Protein AF-A0A8T0IBQ0-F1 (afdb_monomer)

InterPro domains:
  IPR013083 Zinc finger, RING/FYVE/PHD-type [G3DSA:3.30.40.10] (4-89)
  IPR017907 Zinc finger, RING-type, conserved site [PS00518] (14-23)
  IPR027370 Zinc finger, RING-type, eukaryotic [PF13445] (8-28)

Mean predicted aligned error: 19.58 Å

Sequence (246 aa):
MKPPHLAPIILTPCGHTFCAKCIAVHTAVQRKKARLVGGPISAPPCPQCKATIMAQCVNITLQNIITERLAIEENMRRAEIESIYPKTPVRGQLLYEELVTSRKADFARTARDKFGVHVNTSPGPLCCHSLQDALLETRHRQDRLEMDLSSAEEKLNLLDSREKELKQILQKASLEHRMVQSELEDTKSKKGMLHQAHADTLKKSQLIEASMVAMTFEKECERSRSLGPTTKEIEDICSAHFWSHA

Organism: Ceratodon purpureus (NCBI:txid3225)

Solvent-accessible surface area (backbone atoms only — not comparable to full-atom values): 14100 Å² total; per-residue (Å²): 135,92,80,85,93,46,58,35,28,28,31,33,86,79,67,51,69,41,40,43,59,60,51,51,54,51,46,52,52,46,53,53,52,31,62,74,70,72,50,78,89,67,67,46,53,37,94,84,84,54,50,59,42,77,49,76,45,72,33,61,70,61,42,50,53,53,52,53,50,52,52,52,54,50,51,51,52,50,51,51,52,44,67,76,50,59,88,54,68,60,62,62,51,50,52,48,51,51,51,53,51,50,51,51,50,50,50,55,48,51,48,46,70,74,61,52,82,66,92,82,72,81,87,69,84,72,63,63,62,64,58,50,53,51,50,52,52,52,47,56,51,47,54,51,51,52,52,52,48,54,54,50,51,54,52,48,54,53,50,53,53,50,51,52,52,51,50,52,52,51,53,51,54,53,50,52,50,53,52,54,52,53,52,50,54,52,50,51,53,52,50,52,54,49,54,50,53,50,53,55,49,53,53,52,51,52,53,51,50,53,49,52,53,50,53,54,51,51,52,52,54,52,53,58,61,74,69,50,88,57,91,71,58,64,65,55,60,65,62,62,69,76,69,78,84,122

Radius of gyration: 45.16 Å; Cα contacts (8 Å, |Δi|>4): 86; chains: 1; bounding box: 102×35×130 Å

Secondary structure (DSSP, 8-state):
----S--EEEEETT--EEEHHHHHHHHHHHHHHHHHTT---PPPBPTTT--B--EEEE-HHHHHHHHHHHHHHHHHHHHHHHHHS---HHHHHHHHHHHHHHHHHHHHHHHHHHS---S-S------HHHHHHHHHHHHHHHHHHHHHHHHHHHHHHHHHHHHHHHHHHHHHHHHHHHHHHHHHHHHHHHHHHHHHHHHHHHHHHHHHHHHHHHHHHHHHHHHHHHT---TTHHHHHHHHTTSS--

Structure (mmCIF, N/CA/C/O backbone):
data_AF-A0A8T0IBQ0-F1
#
_entry.id   AF-A0A8T0IBQ0-F1
#
loop_
_atom_site.group_PDB
_atom_site.id
_atom_site.type_symbol
_atom_site.label_atom_id
_atom_site.label_alt_id
_atom_site.label_comp_id
_atom_site.label_asym_id
_atom_site.label_entity_id
_atom_site.label_seq_id
_atom_site.pdbx_PDB_ins_code
_atom_site.Cartn_x
_atom_site.Cartn_y
_atom_site.Cartn_z
_atom_site.occupancy
_atom_site.B_iso_or_equiv
_atom_site.auth_seq_id
_atom_site.auth_comp_id
_atom_site.auth_asym_id
_atom_site.auth_atom_id
_atom_site.pdbx_PDB_model_num
ATOM 1 N N . MET A 1 1 ? -3.852 -19.900 -13.551 1.00 34.94 1 MET A N 1
ATOM 2 C CA . MET A 1 1 ? -5.265 -19.447 -13.533 1.00 34.94 1 MET A CA 1
ATOM 3 C C . MET A 1 1 ? -5.279 -17.950 -13.829 1.00 34.94 1 MET A C 1
ATOM 5 O O . MET A 1 1 ? -4.384 -17.278 -13.343 1.00 34.94 1 MET A O 1
ATOM 9 N N . LYS A 1 2 ? -6.201 -17.432 -14.656 1.00 33.28 2 LYS A N 1
ATOM 10 C CA . LYS A 1 2 ? -6.308 -15.987 -14.958 1.00 33.28 2 LYS A CA 1
ATOM 11 C C . LYS A 1 2 ? -7.279 -15.302 -13.977 1.00 33.28 2 LYS A C 1
ATOM 13 O O . LYS A 1 2 ? -8.476 -15.569 -14.080 1.00 33.28 2 LYS A O 1
ATOM 18 N N . PRO A 1 3 ? -6.826 -14.402 -13.093 1.00 42.91 3 PRO A N 1
ATOM 19 C CA . PRO A 1 3 ? -7.657 -13.314 -12.565 1.00 42.91 3 PRO A CA 1
ATOM 20 C C . PRO A 1 3 ? -7.069 -11.946 -12.994 1.00 42.91 3 PRO A C 1
ATOM 22 O O . PRO A 1 3 ? -5.884 -11.917 -13.320 1.00 42.91 3 PRO A O 1
ATOM 25 N N . PRO A 1 4 ? -7.817 -10.816 -13.032 1.00 49.28 4 PRO A N 1
ATOM 26 C CA . PRO A 1 4 ? -9.056 -10.517 -12.311 1.00 49.28 4 PRO A CA 1
ATOM 27 C C . PRO A 1 4 ? -10.057 -9.693 -13.161 1.00 49.28 4 PRO A C 1
ATOM 29 O O . PRO A 1 4 ? -9.980 -8.472 -13.231 1.00 49.28 4 PRO A O 1
ATOM 32 N N . HIS A 1 5 ? -11.058 -10.322 -13.773 1.00 54.88 5 HIS A N 1
ATOM 33 C CA . HIS A 1 5 ? -12.201 -9.550 -14.302 1.00 54.88 5 HIS A CA 1
ATOM 34 C C . HIS A 1 5 ? -13.404 -9.542 -13.363 1.00 54.88 5 HIS A C 1
ATOM 36 O O . HIS A 1 5 ? -14.451 -9.007 -13.712 1.00 54.88 5 HIS A O 1
ATOM 42 N N . LEU A 1 6 ? -13.300 -10.154 -12.183 1.00 70.94 6 LEU A N 1
ATOM 43 C CA . LEU A 1 6 ? -14.469 -10.450 -11.366 1.00 70.94 6 LEU A CA 1
ATOM 44 C C . LEU A 1 6 ? -14.275 -9.868 -9.973 1.00 70.94 6 LEU A C 1
ATOM 46 O O . LEU A 1 6 ? -13.916 -10.593 -9.049 1.00 70.94 6 LEU A O 1
ATOM 50 N N . ALA A 1 7 ? -14.511 -8.562 -9.846 1.00 85.19 7 ALA A N 1
ATOM 51 C CA . ALA A 1 7 ? -14.577 -7.907 -8.547 1.00 85.19 7 ALA A CA 1
ATOM 52 C C . ALA A 1 7 ? -15.507 -8.706 -7.609 1.00 85.19 7 ALA A C 1
ATOM 54 O O . ALA A 1 7 ? -16.566 -9.168 -8.059 1.00 85.19 7 ALA A O 1
ATOM 55 N N . PRO A 1 8 ? -15.133 -8.931 -6.340 1.00 92.56 8 PRO A N 1
ATOM 56 C CA . PRO A 1 8 ? -16.008 -9.574 -5.383 1.00 92.56 8 PRO A CA 1
ATOM 57 C C . PRO A 1 8 ? -17.163 -8.623 -5.074 1.00 92.56 8 PRO A C 1
ATOM 59 O O . PRO A 1 8 ? -16.961 -7.468 -4.713 1.00 92.56 8 PRO A O 1
ATOM 62 N N . ILE A 1 9 ? -18.383 -9.111 -5.234 1.00 94.19 9 ILE A N 1
ATOM 63 C CA . ILE A 1 9 ? -19.630 -8.397 -4.998 1.00 94.19 9 ILE A CA 1
ATOM 64 C C . ILE A 1 9 ? -20.265 -8.955 -3.737 1.00 94.19 9 ILE A C 1
ATOM 66 O O . ILE A 1 9 ? -20.579 -10.144 -3.689 1.00 94.19 9 ILE A O 1
ATOM 70 N N . ILE A 1 10 ? -20.478 -8.102 -2.744 1.00 95.62 10 ILE A N 1
ATOM 71 C CA . ILE A 1 10 ? -21.256 -8.422 -1.552 1.00 95.62 10 ILE A CA 1
ATOM 72 C C . ILE A 1 10 ? -22.727 -8.056 -1.777 1.00 95.62 10 ILE A C 1
ATOM 74 O O . ILE A 1 10 ? -23.055 -7.025 -2.373 1.00 95.62 10 ILE A O 1
ATOM 78 N N . LEU A 1 11 ? -23.620 -8.943 -1.341 1.00 95.50 11 LEU A N 1
ATOM 79 C CA . LEU A 1 11 ? -25.066 -8.816 -1.513 1.00 95.50 11 LEU A CA 1
ATOM 80 C C . LEU A 1 11 ? -25.723 -8.353 -0.216 1.00 95.50 11 LEU A C 1
ATOM 82 O O . LEU A 1 11 ? -25.569 -8.999 0.823 1.00 95.50 11 LEU A O 1
ATOM 86 N N . THR A 1 12 ? -26.528 -7.296 -0.278 1.00 94.06 12 THR A N 1
ATOM 87 C CA . THR A 1 12 ? -27.314 -6.832 0.873 1.00 94.06 12 THR A CA 1
ATOM 88 C C . THR A 1 12 ? -28.738 -7.406 0.846 1.00 94.06 12 THR A C 1
ATOM 90 O O . THR A 1 12 ? -29.306 -7.585 -0.238 1.00 94.06 12 THR A O 1
ATOM 93 N N . PRO A 1 13 ? -29.334 -7.714 2.016 1.00 93.88 13 PRO A N 1
ATOM 94 C CA . PRO A 1 13 ? -28.780 -7.578 3.374 1.00 93.88 13 PRO A CA 1
ATOM 95 C C . PRO A 1 13 ? -27.932 -8.779 3.836 1.00 93.88 13 PRO A C 1
ATOM 97 O O . PRO A 1 13 ? -27.330 -8.737 4.899 1.00 93.88 13 PRO A O 1
ATOM 100 N N . CYS A 1 14 ? -27.879 -9.865 3.062 1.00 94.88 14 CYS A N 1
ATOM 101 C CA . CYS A 1 14 ? -27.380 -11.152 3.554 1.00 94.88 14 CYS A CA 1
ATOM 102 C C . CYS A 1 14 ? -25.855 -11.276 3.737 1.00 94.88 14 CYS A C 1
ATOM 104 O O . CYS A 1 14 ? -25.403 -12.323 4.190 1.00 94.88 14 CYS A O 1
ATOM 106 N N . GLY A 1 15 ? -25.059 -10.294 3.307 1.00 95.00 15 GLY A N 1
ATOM 107 C CA . GLY A 1 15 ? -23.600 -10.257 3.478 1.00 95.00 15 GLY A CA 1
ATOM 108 C C . GLY A 1 15 ? -22.797 -11.271 2.648 1.00 95.00 15 GLY A C 1
ATOM 109 O O . GLY A 1 15 ? -21.568 -11.269 2.694 1.00 95.00 15 GLY A O 1
ATOM 110 N N . HIS A 1 16 ? -23.450 -12.131 1.863 1.00 95.50 16 HIS A N 1
ATOM 111 C CA . HIS A 1 16 ? -22.758 -13.127 1.044 1.00 95.50 16 HIS A CA 1
ATOM 112 C C . HIS A 1 16 ? -22.011 -12.462 -0.114 1.00 95.50 16 HIS A C 1
ATOM 114 O O . HIS A 1 16 ? -22.545 -11.564 -0.766 1.00 95.50 16 HIS A O 1
ATOM 120 N N . THR A 1 17 ? -20.787 -12.924 -0.382 1.00 94.25 17 THR A N 1
ATOM 121 C CA . THR A 1 17 ? -19.909 -12.357 -1.412 1.00 94.25 17 THR A CA 1
ATOM 122 C C . THR A 1 17 ? -19.693 -13.347 -2.557 1.00 94.25 17 THR A C 1
ATOM 124 O O . THR A 1 17 ? -19.403 -14.517 -2.326 1.00 94.25 17 THR A O 1
ATOM 127 N N . PHE A 1 18 ? -19.805 -12.877 -3.798 1.00 92.88 18 PHE A N 1
ATOM 128 C CA . PHE A 1 18 ? -19.621 -13.673 -5.014 1.00 92.88 18 PHE A CA 1
ATOM 129 C C . PHE A 1 18 ? -18.784 -12.921 -6.038 1.00 92.88 18 PHE A C 1
ATOM 131 O O . PHE A 1 18 ? -18.693 -11.703 -6.012 1.00 92.88 18 PHE A O 1
ATOM 138 N N . CYS A 1 19 ? -18.224 -13.627 -7.013 1.00 91.69 19 CYS A N 1
ATOM 139 C CA . CYS A 1 19 ? -17.576 -12.971 -8.140 1.00 91.69 19 CYS A CA 1
ATOM 140 C C . CYS A 1 19 ? -18.599 -12.185 -8.997 1.00 91.69 19 CYS A C 1
ATOM 142 O O . CYS A 1 19 ? -19.715 -12.667 -9.215 1.00 91.69 19 CYS A O 1
ATOM 144 N N . ALA A 1 20 ? -18.231 -11.019 -9.546 1.00 90.12 20 ALA A N 1
ATOM 145 C CA . ALA A 1 20 ? -19.139 -10.179 -10.347 1.00 90.12 20 ALA A CA 1
ATOM 146 C C . ALA A 1 20 ? -19.842 -10.928 -11.498 1.00 90.12 20 ALA A C 1
ATOM 148 O O . ALA A 1 20 ? -21.037 -10.760 -11.735 1.00 90.12 20 ALA A O 1
ATOM 149 N N . LYS A 1 21 ? -19.138 -11.829 -12.191 1.00 90.56 21 LYS A N 1
ATOM 150 C CA . LYS A 1 21 ? -19.734 -12.647 -13.264 1.00 90.56 21 LYS A CA 1
ATOM 151 C C . LYS A 1 21 ? -20.690 -13.701 -12.730 1.00 90.56 21 LYS A C 1
ATOM 153 O O . LYS A 1 21 ? -21.710 -13.958 -13.358 1.00 90.56 21 LYS A O 1
ATOM 158 N N . CYS A 1 22 ? -20.383 -14.285 -11.577 1.00 91.69 22 CYS A N 1
ATOM 159 C CA . CYS A 1 22 ? -21.220 -15.286 -10.930 1.00 91.69 22 CYS A CA 1
ATOM 160 C C . CYS A 1 22 ? -22.593 -14.679 -10.618 1.00 91.69 22 CYS A C 1
ATOM 162 O O . CYS A 1 22 ? -23.626 -15.245 -10.977 1.00 91.69 22 CYS A O 1
ATOM 164 N N . ILE A 1 23 ? -22.600 -13.477 -10.029 1.00 92.19 23 ILE A N 1
ATOM 165 C CA . ILE A 1 23 ? -23.849 -12.791 -9.707 1.00 92.19 23 ILE A CA 1
ATOM 166 C C . ILE A 1 23 ? -24.561 -12.257 -10.957 1.00 92.19 23 ILE A C 1
ATOM 168 O O . ILE A 1 23 ? -25.781 -12.372 -11.058 1.00 92.19 23 ILE A O 1
ATOM 172 N N . ALA A 1 24 ? -23.833 -11.763 -11.963 1.00 90.88 24 ALA A N 1
ATOM 173 C CA . ALA A 1 24 ? -24.431 -11.324 -13.225 1.00 90.88 24 ALA A CA 1
ATOM 174 C C . ALA A 1 24 ? -25.165 -12.468 -13.949 1.00 90.88 24 ALA A C 1
ATOM 176 O O . ALA A 1 24 ? -26.309 -12.307 -14.375 1.00 90.88 24 ALA A O 1
ATOM 177 N N . VAL A 1 25 ? -24.548 -13.651 -14.033 1.00 92.44 25 VAL A N 1
ATOM 178 C CA . VAL A 1 25 ? -25.175 -14.842 -14.629 1.00 92.44 25 VAL A CA 1
ATOM 179 C C . VAL A 1 25 ? -26.413 -15.254 -13.834 1.00 92.44 25 VAL A C 1
ATOM 181 O O . VAL A 1 25 ? -27.477 -15.464 -14.417 1.00 92.44 25 VAL A O 1
ATOM 184 N N . HIS A 1 26 ? -26.306 -15.317 -12.506 1.00 92.06 26 HIS A N 1
ATOM 185 C CA . HIS A 1 26 ? -27.425 -15.692 -11.641 1.00 92.06 26 HIS A CA 1
ATOM 186 C C . HIS A 1 26 ? -28.621 -14.744 -11.793 1.00 92.06 26 HIS A C 1
ATOM 188 O O . HIS A 1 26 ? -29.747 -15.181 -12.037 1.00 92.06 26 HIS A O 1
ATOM 194 N N . THR A 1 27 ? -28.378 -13.436 -11.711 1.00 89.94 27 THR A N 1
ATOM 195 C CA . THR A 1 27 ? -29.430 -12.417 -11.842 1.00 89.94 27 THR A CA 1
ATOM 196 C C . THR A 1 27 ? -30.076 -12.434 -13.231 1.00 89.94 27 THR A C 1
ATOM 198 O O . THR A 1 27 ? -31.296 -12.297 -13.337 1.00 89.94 27 THR A O 1
ATOM 201 N N . ALA A 1 28 ? -29.306 -12.685 -14.296 1.00 90.50 28 ALA A N 1
ATOM 202 C CA . ALA A 1 28 ? -29.833 -12.828 -15.652 1.00 90.50 28 ALA A CA 1
ATOM 203 C C . ALA A 1 28 ? -30.747 -14.057 -15.810 1.00 90.50 28 ALA A C 1
ATOM 205 O O . ALA A 1 28 ? -31.814 -13.955 -16.418 1.00 90.50 28 ALA A O 1
ATOM 206 N N . VAL A 1 29 ? -30.366 -15.206 -15.242 1.00 90.88 29 VAL A N 1
ATOM 207 C CA . VAL A 1 29 ? -31.187 -16.429 -15.269 1.00 90.88 29 VAL A CA 1
ATOM 208 C C . VAL A 1 29 ? -32.508 -16.215 -14.532 1.00 90.88 29 VAL A C 1
ATOM 210 O O . VAL A 1 29 ? -33.562 -16.583 -15.049 1.00 90.88 29 VAL A O 1
ATOM 213 N N . GLN A 1 30 ? -32.474 -15.573 -13.363 1.00 88.19 30 GLN A N 1
ATOM 214 C CA . GLN A 1 30 ? -33.683 -15.286 -12.586 1.00 88.19 30 GLN A CA 1
ATOM 215 C C . GLN A 1 30 ? -34.630 -14.337 -13.327 1.00 88.19 30 GLN A C 1
ATOM 217 O O . GLN A 1 30 ? -35.828 -14.598 -13.413 1.00 88.19 30 GLN A O 1
ATOM 222 N N . ARG A 1 31 ? -34.090 -13.291 -13.964 1.00 85.88 31 ARG A N 1
ATOM 223 C CA . ARG A 1 31 ? -34.884 -12.376 -14.797 1.00 85.88 31 ARG A CA 1
ATOM 224 C C . ARG A 1 31 ? -35.540 -13.083 -15.983 1.00 85.88 31 ARG A C 1
ATOM 226 O O . ARG A 1 31 ? -36.692 -12.794 -16.293 1.00 85.88 31 ARG A O 1
ATOM 233 N N . LYS A 1 32 ? -34.838 -14.011 -16.644 1.00 87.56 32 LYS A N 1
ATOM 234 C CA . LYS A 1 32 ? -35.417 -14.810 -17.738 1.00 87.56 32 LYS A CA 1
ATOM 235 C C . LYS A 1 32 ? -36.553 -15.706 -17.244 1.00 87.56 32 LYS A C 1
ATOM 237 O O . LYS A 1 32 ? -37.599 -15.742 -17.882 1.00 87.56 32 LYS A O 1
ATOM 242 N N . LYS A 1 33 ? -36.378 -16.376 -16.099 1.00 85.44 33 LYS A N 1
ATOM 243 C CA . LYS A 1 33 ? -37.425 -17.214 -15.493 1.00 85.44 33 LYS A CA 1
ATOM 244 C C . LYS A 1 33 ? -38.671 -16.406 -15.127 1.00 85.44 33 LYS A C 1
ATOM 246 O O . LYS A 1 33 ? -39.765 -16.826 -15.477 1.00 85.44 33 LYS A O 1
ATOM 251 N N . ALA A 1 34 ? -38.511 -15.230 -14.517 1.00 82.94 34 ALA A N 1
ATOM 252 C CA . ALA A 1 34 ? -39.640 -14.360 -14.174 1.00 82.94 34 ALA A CA 1
ATOM 253 C C . ALA A 1 34 ? -40.467 -13.953 -15.410 1.00 82.94 34 ALA A C 1
ATOM 255 O O . ALA A 1 34 ? -41.693 -13.990 -15.370 1.00 82.94 34 ALA A O 1
ATOM 256 N N . ARG A 1 35 ? -39.799 -13.648 -16.535 1.00 81.88 35 ARG A N 1
ATOM 257 C CA . ARG A 1 35 ? -40.469 -13.297 -17.801 1.00 81.88 35 ARG A CA 1
ATOM 258 C C . ARG A 1 35 ? -41.256 -14.455 -18.417 1.00 81.88 35 ARG A C 1
ATOM 260 O O . ARG A 1 35 ? -42.315 -14.214 -18.978 1.00 81.88 35 ARG A O 1
ATOM 267 N N . LEU A 1 36 ? -40.755 -15.688 -18.322 1.00 82.31 36 LEU A N 1
ATOM 268 C CA . LEU A 1 36 ? -41.429 -16.870 -18.881 1.00 82.31 36 LEU A CA 1
ATOM 269 C C . LEU A 1 36 ? -42.714 -17.236 -18.128 1.00 82.31 36 LEU A C 1
ATOM 271 O O . LEU A 1 36 ? -43.630 -17.788 -18.722 1.00 82.31 36 LEU A O 1
ATOM 275 N N . VAL A 1 37 ? -42.778 -16.929 -16.833 1.00 79.00 37 VAL A N 1
ATOM 276 C CA . VAL A 1 37 ? -43.914 -17.275 -15.962 1.00 79.00 37 VAL A CA 1
ATOM 277 C C . VAL A 1 37 ? -44.971 -16.153 -15.931 1.00 79.00 37 VAL A C 1
ATOM 279 O O . VAL A 1 37 ? -45.997 -16.289 -15.279 1.00 79.00 37 VAL A O 1
ATOM 282 N N . GLY A 1 38 ? -44.749 -15.038 -16.642 1.00 75.81 38 GLY A N 1
ATOM 283 C CA . GLY A 1 38 ? -45.687 -13.905 -16.692 1.00 75.81 38 GLY A CA 1
ATOM 284 C C . GLY A 1 38 ? -45.842 -13.151 -15.363 1.00 75.81 38 GLY A C 1
ATOM 285 O O . GLY A 1 38 ? -46.771 -12.363 -15.208 1.00 75.81 38 GLY A O 1
ATOM 286 N N . GLY A 1 39 ? -44.949 -13.393 -14.399 1.00 70.50 39 GLY A N 1
ATOM 287 C CA . GLY A 1 39 ? -44.991 -12.778 -13.075 1.00 70.50 39 GLY A CA 1
ATOM 288 C C . GLY A 1 39 ? -44.301 -11.406 -13.016 1.00 70.50 39 GLY A C 1
ATOM 289 O O . GLY A 1 39 ? -43.517 -11.059 -13.906 1.00 70.50 39 GLY A O 1
ATOM 290 N N . PRO A 1 40 ? -44.547 -10.619 -11.952 1.00 71.12 40 PRO A N 1
ATOM 291 C CA . PRO A 1 40 ? -43.858 -9.351 -11.728 1.00 71.12 40 PRO A CA 1
ATOM 292 C C . PRO A 1 40 ? -42.337 -9.553 -11.639 1.00 71.12 40 PRO A C 1
ATOM 294 O O . PRO A 1 40 ? -41.856 -10.558 -11.113 1.00 71.12 40 PRO A O 1
ATOM 297 N N . ILE A 1 41 ? -41.565 -8.585 -12.150 1.00 74.62 41 ILE A N 1
ATOM 298 C CA . ILE A 1 41 ? -40.094 -8.614 -12.108 1.00 74.62 41 ILE A CA 1
ATOM 299 C C . ILE A 1 41 ? -39.647 -8.394 -10.657 1.00 74.62 41 ILE A C 1
ATOM 301 O O . ILE A 1 41 ? -39.380 -7.271 -10.237 1.00 74.62 41 ILE A O 1
ATOM 305 N N . SER A 1 42 ? -39.583 -9.471 -9.878 1.00 79.19 42 SER A N 1
ATOM 306 C CA . SER A 1 42 ? -39.073 -9.436 -8.513 1.00 79.19 42 SER A CA 1
ATOM 307 C C . SER A 1 42 ? -37.546 -9.383 -8.502 1.00 79.19 42 SER A C 1
ATOM 309 O O . SER A 1 42 ? -36.868 -9.906 -9.396 1.00 79.19 42 SER A O 1
ATOM 311 N N . ALA A 1 43 ? -36.985 -8.766 -7.462 1.00 85.69 43 ALA A N 1
ATOM 312 C CA . ALA A 1 43 ? -35.548 -8.788 -7.245 1.00 85.69 43 ALA A CA 1
ATOM 313 C C . ALA A 1 43 ? -35.046 -10.244 -7.099 1.00 85.69 43 ALA A C 1
ATOM 315 O O . ALA A 1 43 ? -35.722 -11.079 -6.491 1.00 85.69 43 ALA A O 1
ATOM 316 N N . PRO A 1 44 ? -33.885 -10.584 -7.686 1.00 90.00 44 PRO A N 1
ATOM 317 C CA . PRO A 1 44 ? -33.369 -11.945 -7.661 1.00 90.00 44 PRO A CA 1
ATOM 318 C C . PRO A 1 44 ? -32.980 -12.360 -6.229 1.00 90.00 44 PRO A C 1
ATOM 320 O O . PRO A 1 44 ? -32.420 -11.547 -5.493 1.00 90.00 44 PRO A O 1
ATOM 323 N N . PRO A 1 45 ? -33.224 -13.618 -5.821 1.00 93.50 45 PRO A N 1
ATOM 324 C CA . PRO A 1 45 ? -32.810 -14.112 -4.510 1.00 93.50 45 PRO A CA 1
ATOM 325 C C . PRO A 1 45 ? -31.307 -14.407 -4.477 1.00 93.50 45 PRO A C 1
ATOM 327 O O . PRO A 1 45 ? -30.718 -14.775 -5.492 1.00 93.50 45 PRO A O 1
ATOM 330 N N . CYS A 1 46 ? -30.680 -14.314 -3.308 1.00 94.31 46 CYS A N 1
ATOM 331 C CA . CYS A 1 46 ? -29.295 -14.712 -3.084 1.00 94.31 46 CYS A CA 1
ATOM 332 C C . CYS A 1 46 ? -29.101 -16.199 -3.447 1.00 94.31 46 CYS A C 1
ATOM 334 O O . CYS A 1 46 ? -29.911 -17.033 -3.030 1.00 94.31 46 CYS A O 1
ATOM 336 N N . PRO A 1 47 ? -28.035 -16.578 -4.182 1.00 94.00 47 PRO A N 1
ATOM 337 C CA . PRO A 1 47 ? -27.777 -17.979 -4.520 1.00 94.00 47 PRO A CA 1
ATOM 338 C C . PRO A 1 47 ? -27.709 -18.902 -3.297 1.00 94.00 47 PRO A C 1
ATOM 340 O O . PRO A 1 47 ? -28.196 -20.032 -3.366 1.00 94.00 47 PRO A O 1
ATOM 343 N N . GLN A 1 48 ? -27.153 -18.399 -2.189 1.00 94.38 48 GLN A N 1
ATOM 344 C CA . GLN A 1 48 ? -26.820 -19.181 -1.000 1.00 94.38 48 GLN A CA 1
ATOM 345 C C . GLN A 1 48 ? -27.958 -19.230 0.021 1.00 94.38 48 GLN A C 1
ATOM 347 O O . GLN A 1 48 ? -28.492 -20.300 0.278 1.00 94.38 48 GLN A O 1
ATOM 352 N N . CYS A 1 49 ? -28.388 -18.085 0.552 1.00 95.12 49 CYS A N 1
ATOM 353 C CA . CYS A 1 49 ? -29.410 -18.036 1.609 1.00 95.12 49 CYS A CA 1
ATOM 354 C C . CYS A 1 49 ? -30.829 -17.737 1.106 1.00 95.12 49 CYS A C 1
ATOM 356 O O . CYS A 1 49 ? -31.748 -17.626 1.907 1.00 95.12 49 CYS A O 1
ATOM 358 N N . LYS A 1 50 ? -31.016 -17.558 -0.209 1.00 93.69 50 LYS A N 1
ATOM 359 C CA . LYS A 1 50 ? -32.300 -17.224 -0.857 1.00 93.69 50 LYS A CA 1
ATOM 360 C C . LYS A 1 50 ? -32.942 -15.891 -0.446 1.00 93.69 50 LYS A C 1
ATOM 362 O O . LYS A 1 50 ? -33.952 -15.528 -1.038 1.00 93.69 50 LYS A O 1
ATOM 367 N N . ALA A 1 51 ? -32.338 -15.124 0.463 1.00 92.62 51 ALA A N 1
ATOM 368 C CA . ALA A 1 51 ? -32.779 -13.771 0.796 1.00 92.62 51 ALA A CA 1
ATOM 369 C C . ALA A 1 51 ? -32.800 -12.863 -0.445 1.00 92.62 51 ALA A C 1
ATOM 371 O O . ALA A 1 51 ? -31.897 -12.932 -1.280 1.00 92.62 51 ALA A O 1
ATOM 372 N N . THR A 1 52 ? -33.809 -12.005 -0.569 1.00 93.44 52 THR A N 1
ATOM 373 C CA . THR A 1 52 ? -33.954 -11.079 -1.701 1.00 93.44 52 THR A CA 1
ATOM 374 C C . THR A 1 52 ? -32.775 -10.109 -1.773 1.00 93.44 52 THR A C 1
ATOM 376 O O . THR A 1 52 ? -32.448 -9.452 -0.786 1.00 93.44 52 THR A O 1
ATOM 379 N N . ILE A 1 53 ? -32.133 -10.006 -2.940 1.00 93.06 53 ILE A N 1
ATOM 380 C CA . ILE A 1 53 ? -31.009 -9.087 -3.147 1.00 93.06 53 ILE A CA 1
ATOM 381 C C . ILE A 1 53 ? -31.561 -7.671 -3.299 1.00 93.06 53 ILE A C 1
ATOM 383 O O . ILE A 1 53 ? -32.210 -7.367 -4.299 1.00 93.06 53 ILE A O 1
ATOM 387 N N . MET A 1 54 ? -31.275 -6.803 -2.331 1.00 92.31 54 MET A N 1
ATOM 388 C CA . MET A 1 54 ? -31.704 -5.402 -2.367 1.00 92.31 54 MET A CA 1
ATOM 389 C C . MET A 1 54 ? -30.682 -4.517 -3.076 1.00 92.31 54 MET A C 1
ATOM 391 O O . MET A 1 54 ? -31.046 -3.681 -3.898 1.00 92.31 54 MET A O 1
ATOM 395 N N . ALA A 1 55 ? -29.397 -4.728 -2.795 1.00 92.75 55 ALA A N 1
ATOM 396 C CA . ALA A 1 55 ? -28.308 -4.037 -3.464 1.00 92.75 55 ALA A CA 1
ATOM 397 C C . ALA A 1 55 ? -27.087 -4.948 -3.639 1.00 92.75 55 ALA A C 1
ATOM 399 O O . ALA A 1 55 ? -26.960 -6.016 -3.032 1.00 92.75 55 ALA A O 1
ATOM 400 N N . GLN A 1 56 ? -26.193 -4.499 -4.513 1.00 93.38 56 GLN A N 1
ATOM 401 C CA . GLN A 1 56 ? -24.922 -5.134 -4.824 1.00 93.38 56 GLN A CA 1
ATOM 402 C C . GLN A 1 56 ? -23.843 -4.066 -4.705 1.00 93.38 56 GLN A C 1
ATOM 404 O O . GLN A 1 56 ? -23.963 -3.007 -5.319 1.00 93.38 56 GLN A O 1
ATOM 409 N N . CYS A 1 57 ? -22.795 -4.334 -3.940 1.00 93.12 57 CYS A N 1
ATOM 410 C CA . CYS A 1 57 ? -21.637 -3.452 -3.871 1.00 93.12 57 CYS A CA 1
ATOM 411 C C . CYS A 1 57 ? -20.347 -4.258 -3.957 1.00 93.12 57 CYS A C 1
ATOM 413 O O . CYS A 1 57 ? -20.325 -5.462 -3.710 1.00 93.12 57 CYS A O 1
ATOM 415 N N . VAL A 1 58 ? -19.263 -3.602 -4.362 1.00 92.81 58 VAL A N 1
ATOM 416 C CA . VAL A 1 58 ? -17.947 -4.241 -4.386 1.00 92.81 58 VAL A CA 1
ATOM 417 C C . VAL A 1 58 ? -17.476 -4.425 -2.947 1.00 92.81 58 VAL A C 1
ATOM 419 O O . VAL A 1 58 ? -17.485 -3.483 -2.158 1.00 92.81 58 VAL A O 1
ATOM 422 N N . ASN A 1 59 ? -17.043 -5.633 -2.604 1.00 93.25 59 ASN A N 1
ATOM 423 C CA . ASN A 1 59 ? -16.374 -5.905 -1.341 1.00 93.25 59 ASN A CA 1
ATOM 424 C C . ASN A 1 59 ? -14.925 -5.403 -1.441 1.00 93.25 59 ASN A C 1
ATOM 426 O O . ASN A 1 59 ? -14.026 -6.147 -1.831 1.00 93.25 59 ASN A O 1
ATOM 430 N N . ILE A 1 60 ? -14.722 -4.117 -1.139 1.00 89.81 60 ILE A N 1
ATOM 431 C CA . ILE A 1 60 ? -13.426 -3.431 -1.273 1.00 89.81 60 ILE A CA 1
ATOM 432 C C . ILE A 1 60 ? -12.344 -4.150 -0.461 1.00 89.81 60 ILE A C 1
ATOM 434 O O . ILE A 1 60 ? -11.249 -4.377 -0.966 1.00 89.81 60 ILE A O 1
ATOM 438 N N . THR A 1 61 ? -12.662 -4.582 0.761 1.00 91.94 61 THR A N 1
ATOM 439 C CA . THR A 1 61 ? -11.725 -5.315 1.620 1.00 91.94 61 THR A CA 1
ATOM 440 C C . THR A 1 61 ? -11.236 -6.595 0.948 1.00 91.94 61 THR A C 1
ATOM 442 O O . THR A 1 61 ? -10.032 -6.816 0.844 1.00 91.94 61 THR A O 1
ATOM 445 N N . LEU A 1 62 ? -12.150 -7.422 0.431 1.00 89.69 62 LEU A N 1
ATOM 446 C CA . LEU A 1 62 ? -11.770 -8.660 -0.247 1.00 89.69 62 LEU A CA 1
ATOM 447 C C . LEU A 1 62 ? -11.058 -8.393 -1.581 1.00 89.69 62 LEU A C 1
ATOM 449 O O . LEU A 1 62 ? -10.138 -9.123 -1.940 1.00 89.69 62 LEU A O 1
ATOM 453 N N . GLN A 1 63 ? -11.443 -7.337 -2.302 1.00 89.50 63 GLN A N 1
ATOM 454 C CA . GLN A 1 63 ? -10.763 -6.909 -3.525 1.00 89.50 63 GLN A CA 1
ATOM 455 C C . GLN A 1 63 ? -9.301 -6.530 -3.249 1.00 89.50 63 GLN A C 1
ATOM 457 O O . GLN A 1 63 ? -8.424 -6.935 -4.015 1.00 89.50 63 GLN A O 1
ATOM 462 N N . ASN A 1 64 ? -9.027 -5.804 -2.162 1.00 88.94 64 ASN A N 1
ATOM 463 C CA . ASN A 1 64 ? -7.667 -5.430 -1.768 1.00 88.94 64 ASN A CA 1
ATOM 464 C C . ASN A 1 64 ? -6.830 -6.671 -1.443 1.00 88.94 64 ASN A C 1
ATOM 466 O O . ASN A 1 64 ? -5.768 -6.845 -2.030 1.00 88.94 64 ASN A O 1
ATOM 470 N N . ILE A 1 65 ? -7.365 -7.596 -0.635 1.00 90.62 65 ILE A N 1
ATOM 471 C CA . ILE A 1 65 ? -6.688 -8.858 -0.284 1.00 90.62 65 ILE A CA 1
ATOM 472 C C . ILE A 1 65 ? -6.346 -9.678 -1.537 1.00 90.62 65 ILE A C 1
ATOM 474 O O . ILE A 1 65 ? -5.227 -10.170 -1.680 1.00 90.62 65 ILE A O 1
ATOM 478 N N . ILE A 1 66 ? -7.295 -9.820 -2.472 1.00 87.06 66 ILE A N 1
ATOM 479 C CA . ILE A 1 66 ? -7.058 -10.536 -3.735 1.00 87.06 66 ILE A CA 1
ATOM 480 C C . ILE A 1 66 ? -5.950 -9.845 -4.539 1.00 87.06 66 ILE A C 1
ATOM 482 O O . ILE A 1 66 ? -5.064 -10.513 -5.066 1.00 87.06 66 ILE A O 1
ATOM 486 N N . THR A 1 67 ? -5.989 -8.517 -4.632 1.00 87.31 67 THR A N 1
ATOM 487 C CA . THR A 1 67 ? -5.020 -7.735 -5.413 1.00 87.31 67 THR A CA 1
ATOM 488 C C . THR A 1 67 ? -3.612 -7.852 -4.830 1.00 87.31 67 THR A C 1
ATOM 490 O O . THR A 1 67 ? -2.668 -8.137 -5.567 1.00 87.31 67 THR A O 1
ATOM 493 N N . GLU A 1 68 ? -3.474 -7.713 -3.512 1.00 91.94 68 GLU A N 1
ATOM 494 C CA . GLU A 1 68 ? -2.209 -7.889 -2.795 1.00 91.94 68 GLU A CA 1
ATOM 495 C C . GLU A 1 68 ? -1.643 -9.296 -2.998 1.00 91.94 68 GLU A C 1
ATOM 497 O O . GLU A 1 68 ? -0.466 -9.455 -3.324 1.00 91.94 68 GLU A O 1
ATOM 502 N N . ARG A 1 69 ? -2.487 -10.329 -2.890 1.00 90.69 69 ARG A N 1
ATOM 503 C 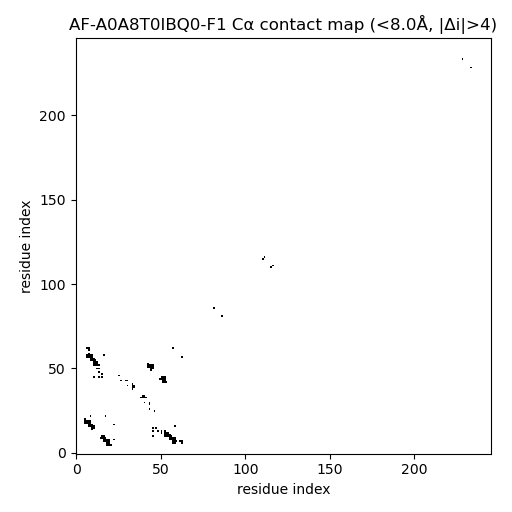CA . ARG A 1 69 ? -2.049 -11.714 -3.083 1.00 90.69 69 ARG A CA 1
ATOM 504 C C . ARG A 1 69 ? -1.513 -11.963 -4.491 1.00 90.69 69 ARG A C 1
ATOM 506 O O . ARG A 1 69 ? -0.470 -12.596 -4.639 1.00 90.69 69 ARG A O 1
ATOM 513 N N . LEU A 1 70 ? -2.197 -11.449 -5.511 1.00 87.19 70 LEU A N 1
ATOM 514 C CA . LEU A 1 70 ? -1.760 -11.585 -6.902 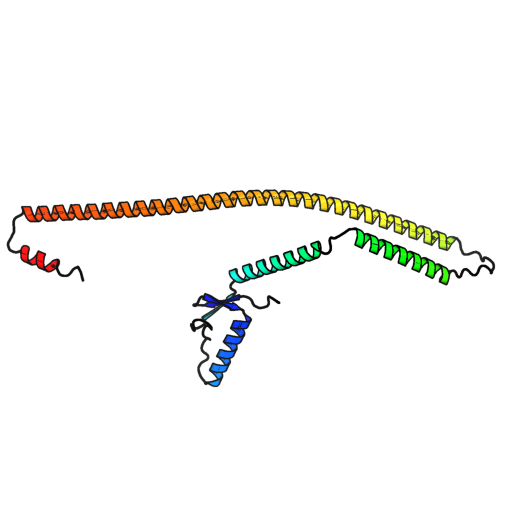1.00 87.19 70 LEU A CA 1
ATOM 515 C C . LEU A 1 70 ? -0.445 -10.847 -7.169 1.00 87.19 70 LEU A C 1
ATOM 517 O O . LEU A 1 70 ? 0.399 -11.358 -7.903 1.00 87.19 70 LEU A O 1
ATOM 521 N N . ALA A 1 71 ? -0.247 -9.677 -6.556 1.00 87.56 71 ALA A N 1
ATOM 522 C CA . ALA A 1 71 ? 1.012 -8.945 -6.650 1.00 87.56 71 ALA A CA 1
ATOM 523 C C . ALA A 1 71 ? 2.173 -9.727 -6.014 1.00 87.56 71 ALA A C 1
ATOM 525 O O . ALA A 1 71 ? 3.255 -9.801 -6.594 1.00 87.56 71 ALA A O 1
ATOM 526 N N . ILE A 1 72 ? 1.940 -10.363 -4.860 1.00 89.50 72 ILE A N 1
ATOM 527 C CA . ILE A 1 72 ? 2.933 -11.227 -4.207 1.00 89.50 72 ILE A CA 1
ATOM 528 C C . ILE A 1 72 ? 3.303 -12.408 -5.113 1.00 89.50 72 ILE A C 1
ATOM 530 O O . ILE A 1 72 ? 4.486 -12.665 -5.320 1.00 89.50 72 ILE A O 1
ATOM 534 N N . GLU A 1 73 ? 2.319 -13.101 -5.688 1.00 89.00 73 GLU A N 1
ATOM 535 C CA . GLU A 1 73 ? 2.563 -14.248 -6.575 1.00 89.00 73 GLU A CA 1
ATOM 536 C C . GLU A 1 73 ? 3.347 -13.862 -7.836 1.00 89.00 73 GLU A C 1
ATOM 538 O O . GLU A 1 73 ? 4.240 -14.594 -8.263 1.00 89.00 73 GLU A O 1
ATOM 543 N N . GLU A 1 74 ? 3.052 -12.702 -8.422 1.00 89.69 74 GLU A N 1
ATOM 544 C CA . GLU A 1 74 ? 3.802 -12.180 -9.565 1.00 89.69 74 GLU A CA 1
ATOM 545 C C . GLU A 1 74 ? 5.236 -11.793 -9.182 1.00 89.69 74 GLU A C 1
ATOM 547 O O . GLU A 1 74 ? 6.172 -12.106 -9.917 1.00 89.69 74 GLU A O 1
ATOM 552 N N . ASN A 1 75 ? 5.437 -11.179 -8.014 1.00 87.94 75 ASN A N 1
ATOM 553 C CA . ASN A 1 75 ? 6.772 -10.849 -7.518 1.00 87.94 75 ASN A CA 1
ATOM 554 C C . ASN A 1 75 ? 7.608 -12.103 -7.246 1.00 87.94 75 ASN A C 1
ATOM 556 O O . ASN A 1 75 ? 8.781 -12.133 -7.612 1.00 87.94 75 ASN A O 1
ATOM 560 N N . MET A 1 76 ? 7.014 -13.154 -6.670 1.00 88.75 76 MET A N 1
ATOM 561 C CA . MET A 1 76 ? 7.713 -14.429 -6.489 1.00 88.75 76 MET A CA 1
ATOM 562 C C . MET A 1 76 ? 8.087 -15.058 -7.831 1.00 88.75 76 MET A C 1
ATOM 564 O O . MET A 1 76 ? 9.232 -15.457 -8.009 1.00 88.75 76 MET A O 1
ATOM 568 N N . ARG A 1 77 ? 7.168 -15.072 -8.806 1.00 87.00 77 ARG A N 1
ATOM 569 C CA . ARG A 1 77 ? 7.457 -15.582 -10.155 1.00 87.00 77 ARG A CA 1
ATOM 570 C C . ARG A 1 77 ? 8.596 -14.803 -10.820 1.00 87.00 77 ARG A C 1
ATOM 572 O O . ARG A 1 77 ? 9.458 -15.397 -11.460 1.00 87.00 77 ARG A O 1
ATOM 579 N N . ARG A 1 78 ? 8.619 -13.475 -10.676 1.00 82.94 78 ARG A N 1
ATOM 580 C CA . ARG A 1 78 ? 9.714 -12.632 -11.183 1.00 82.94 78 ARG A CA 1
ATOM 581 C C . ARG A 1 78 ? 11.040 -12.960 -10.504 1.00 82.94 78 ARG A C 1
ATOM 583 O O . ARG A 1 78 ? 12.034 -13.115 -11.204 1.00 82.94 78 ARG A O 1
ATOM 590 N N . ALA A 1 79 ? 11.042 -13.116 -9.182 1.00 82.44 79 ALA A N 1
ATOM 591 C CA . ALA A 1 79 ? 12.232 -13.488 -8.424 1.00 82.44 79 ALA A CA 1
ATOM 592 C C . ALA A 1 79 ? 12.753 -14.886 -8.808 1.00 82.44 79 ALA A C 1
ATOM 594 O O . ALA A 1 79 ? 13.956 -15.069 -8.956 1.00 82.44 79 ALA A O 1
ATOM 595 N N . GLU A 1 80 ? 11.865 -15.856 -9.043 1.00 84.00 80 GLU A N 1
ATOM 596 C CA . GLU A 1 80 ? 12.231 -17.184 -9.555 1.00 84.00 80 GLU A CA 1
ATOM 597 C C . GLU A 1 80 ? 12.887 -17.095 -10.940 1.00 84.00 80 GLU A C 1
ATOM 599 O O . GLU A 1 80 ? 13.927 -17.708 -11.174 1.00 84.00 80 GLU A O 1
ATOM 604 N N . ILE A 1 81 ? 12.336 -16.288 -11.852 1.00 77.62 81 ILE A N 1
ATOM 605 C CA . ILE A 1 81 ? 12.927 -16.069 -13.181 1.00 77.62 81 ILE A CA 1
ATOM 606 C C . ILE A 1 81 ? 14.307 -15.405 -13.068 1.00 77.62 81 ILE A C 1
ATOM 608 O O . ILE A 1 81 ? 15.241 -15.837 -13.743 1.00 77.62 81 ILE A O 1
ATOM 612 N N . GLU A 1 82 ? 14.461 -14.394 -12.207 1.00 76.81 82 GLU A N 1
ATOM 613 C CA . GLU A 1 82 ? 15.755 -13.744 -11.950 1.00 76.81 82 GLU A CA 1
ATOM 614 C C . GLU A 1 82 ? 16.762 -14.674 -11.252 1.00 76.81 82 GLU A C 1
ATOM 616 O O . GLU A 1 82 ? 17.965 -14.527 -11.450 1.00 76.81 82 GLU A O 1
ATOM 621 N N . SER A 1 83 ? 16.297 -15.666 -10.489 1.00 74.06 83 SER A N 1
ATOM 622 C CA . SER A 1 83 ? 17.149 -16.702 -9.897 1.00 74.06 83 SER A CA 1
ATOM 623 C C . SER A 1 83 ? 17.620 -17.744 -10.918 1.00 74.06 83 SER A C 1
ATOM 625 O O . SER A 1 83 ? 18.717 -18.276 -10.767 1.00 74.06 83 SER A O 1
ATOM 627 N N . ILE A 1 84 ? 16.805 -18.067 -11.928 1.00 69.56 84 ILE A N 1
ATOM 628 C CA . ILE A 1 84 ? 17.146 -19.027 -12.997 1.00 69.56 84 ILE A CA 1
ATOM 629 C C . ILE A 1 84 ? 18.042 -18.369 -14.055 1.00 69.56 84 ILE A C 1
ATOM 631 O O . ILE A 1 84 ? 18.951 -19.000 -14.592 1.00 69.56 84 ILE A O 1
ATOM 635 N N . TYR A 1 85 ? 17.809 -17.088 -14.331 1.00 56.44 85 TYR A N 1
ATOM 636 C CA . TYR A 1 85 ? 18.645 -16.254 -15.183 1.00 56.44 85 TYR A CA 1
ATOM 637 C C . TYR A 1 85 ? 19.184 -15.099 -14.346 1.00 56.44 85 TYR A C 1
ATOM 639 O O . TYR A 1 85 ? 18.666 -13.981 -14.461 1.00 56.44 85 TYR A O 1
ATOM 647 N N . PRO A 1 86 ? 20.221 -15.330 -13.514 1.00 52.88 86 PRO A N 1
ATOM 648 C CA . PRO A 1 86 ? 20.916 -14.216 -12.901 1.00 52.88 86 PRO A CA 1
ATOM 649 C C . PRO A 1 86 ? 21.299 -13.264 -14.029 1.00 52.88 86 PRO A C 1
ATOM 651 O O . PRO A 1 86 ? 21.792 -13.702 -15.074 1.00 52.88 86 PRO A O 1
ATOM 654 N N . LYS A 1 87 ? 21.028 -11.968 -13.851 1.00 55.00 87 LYS A N 1
ATOM 655 C CA . LYS A 1 87 ? 21.558 -10.904 -14.710 1.00 55.00 87 LYS A CA 1
ATOM 656 C C . LYS A 1 87 ? 23.082 -10.926 -14.582 1.00 55.00 87 LYS A C 1
ATOM 658 O O . LYS A 1 87 ? 23.681 -10.095 -13.915 1.00 55.00 87 LYS A O 1
ATOM 663 N N . THR A 1 88 ? 23.725 -11.919 -15.183 1.00 49.34 88 THR A N 1
ATOM 664 C CA . THR A 1 88 ? 25.156 -11.936 -15.403 1.00 49.34 88 THR A CA 1
ATOM 665 C C . THR A 1 88 ? 25.432 -10.810 -16.394 1.00 49.34 88 THR A C 1
ATOM 667 O O . THR A 1 88 ? 24.867 -10.849 -17.495 1.00 49.34 88 THR A O 1
ATOM 670 N N . PRO A 1 89 ? 26.309 -9.847 -16.062 1.00 53.00 89 PRO A N 1
ATOM 671 C CA . PRO A 1 89 ? 26.782 -8.829 -17.008 1.00 53.00 89 PRO A CA 1
ATOM 672 C C . PRO A 1 89 ? 27.312 -9.461 -18.306 1.00 53.00 89 PRO A C 1
ATOM 674 O O . PRO A 1 89 ? 27.230 -8.880 -19.383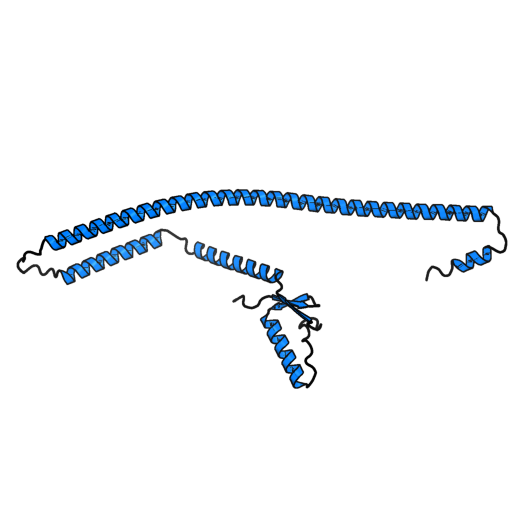 1.00 53.00 89 PRO A O 1
ATOM 677 N N . VAL A 1 90 ? 27.755 -10.714 -18.200 1.00 55.81 90 VAL A N 1
ATOM 678 C CA . VAL A 1 90 ? 28.347 -11.539 -19.248 1.00 55.81 90 VAL A CA 1
ATOM 679 C C . VAL A 1 90 ? 27.455 -11.692 -20.484 1.00 55.81 90 VAL A C 1
ATOM 681 O O . VAL A 1 90 ? 27.973 -11.655 -21.590 1.00 55.81 90 VAL A O 1
ATOM 684 N N . ARG A 1 91 ? 26.120 -11.801 -20.365 1.00 50.78 91 ARG A N 1
ATOM 685 C CA . ARG A 1 91 ? 25.275 -12.012 -21.563 1.00 50.78 91 ARG A CA 1
ATOM 686 C C . ARG A 1 91 ? 25.103 -10.739 -22.392 1.00 50.78 91 ARG A C 1
ATOM 688 O O . ARG A 1 91 ? 25.070 -10.817 -23.614 1.00 50.78 91 ARG A O 1
ATOM 695 N N . GLY A 1 92 ? 25.034 -9.576 -21.742 1.00 54.06 92 GLY A N 1
ATOM 696 C CA . GLY A 1 92 ? 25.043 -8.286 -22.438 1.00 54.06 92 GLY A CA 1
ATOM 697 C C . GLY A 1 92 ? 26.400 -8.003 -23.085 1.00 54.06 92 GLY A C 1
ATOM 698 O O . GLY A 1 92 ? 26.448 -7.540 -24.219 1.00 54.06 92 GLY A O 1
ATOM 699 N N . GLN A 1 93 ? 27.489 -8.356 -22.396 1.00 55.94 93 GLN A N 1
ATOM 700 C CA . GLN A 1 93 ? 28.857 -8.201 -22.892 1.00 55.94 93 GLN A CA 1
ATOM 701 C C . GLN A 1 93 ? 29.153 -9.123 -24.084 1.00 55.94 93 GLN A C 1
ATOM 703 O O . GLN A 1 93 ? 29.655 -8.646 -25.095 1.00 55.94 93 GLN A O 1
ATOM 708 N N . LEU A 1 94 ? 28.741 -10.394 -24.026 1.00 58.78 94 LEU A N 1
ATOM 709 C CA . LEU A 1 94 ? 28.884 -11.345 -25.135 1.00 58.78 94 LEU A CA 1
ATOM 710 C C . LEU A 1 94 ? 28.039 -10.949 -26.350 1.00 58.78 94 LEU A C 1
ATOM 712 O O . LEU A 1 94 ? 28.532 -10.995 -27.469 1.00 58.78 94 LEU A O 1
ATOM 716 N N . LEU A 1 95 ? 26.794 -10.497 -26.146 1.00 62.22 95 LEU A N 1
ATOM 717 C CA . LEU A 1 95 ? 25.957 -10.007 -27.247 1.00 62.22 95 LEU A CA 1
ATOM 718 C C . LEU A 1 95 ? 26.519 -8.723 -27.864 1.00 62.22 95 LEU A C 1
ATOM 720 O O . LEU A 1 95 ? 26.423 -8.534 -29.074 1.00 62.22 95 LEU A O 1
ATOM 724 N N . TYR A 1 96 ? 27.116 -7.843 -27.055 1.00 66.56 96 TYR A N 1
ATOM 725 C CA . TYR A 1 96 ? 27.808 -6.657 -27.550 1.00 66.56 96 TYR A CA 1
ATOM 726 C C . TYR A 1 96 ? 29.066 -7.035 -28.342 1.00 66.56 96 TYR A C 1
ATOM 728 O O . TYR A 1 96 ? 29.269 -6.517 -29.437 1.00 66.56 96 TYR A O 1
ATOM 736 N N . GLU A 1 97 ? 29.872 -7.980 -27.857 1.00 68.81 97 GLU A N 1
ATOM 737 C CA . GLU A 1 97 ? 31.043 -8.492 -28.574 1.00 68.81 97 GLU A CA 1
ATOM 738 C C . GLU A 1 97 ? 30.663 -9.212 -29.876 1.00 68.81 97 GLU A C 1
ATOM 740 O O . GLU A 1 97 ? 31.308 -8.972 -30.897 1.00 68.81 97 GLU A O 1
ATOM 745 N N . GLU A 1 98 ? 29.587 -10.005 -29.899 1.00 73.50 98 GLU A N 1
ATOM 746 C CA . GLU A 1 98 ? 29.029 -10.626 -31.112 1.00 73.50 98 GLU A CA 1
ATOM 747 C C . GLU A 1 98 ? 28.500 -9.583 -32.106 1.00 73.50 98 GLU A C 1
ATOM 749 O O . GLU A 1 98 ? 28.773 -9.666 -33.302 1.00 73.50 98 GLU A O 1
ATOM 754 N N . LEU A 1 99 ? 27.794 -8.548 -31.641 1.00 70.94 99 LEU A N 1
ATOM 755 C CA . LEU A 1 99 ? 27.325 -7.450 -32.497 1.00 70.94 99 LEU A CA 1
ATOM 756 C C . LEU A 1 99 ? 28.483 -6.632 -33.069 1.00 70.94 99 LEU A C 1
ATOM 758 O O . LEU A 1 99 ? 28.458 -6.260 -34.244 1.00 70.94 99 LEU A O 1
ATOM 762 N N . VAL A 1 100 ? 29.504 -6.351 -32.259 1.00 73.00 100 VAL A N 1
ATOM 763 C CA . VAL A 1 100 ? 30.699 -5.615 -32.682 1.00 73.00 100 VAL A CA 1
ATOM 764 C C . VAL A 1 100 ? 31.523 -6.450 -33.661 1.00 73.00 100 VAL A C 1
ATOM 766 O O . VAL A 1 100 ? 31.962 -5.919 -34.681 1.00 73.00 100 VAL A O 1
ATOM 769 N N . THR A 1 101 ? 31.709 -7.747 -33.414 1.00 74.94 101 THR A N 1
ATOM 770 C CA . THR A 1 101 ? 32.415 -8.649 -34.342 1.00 74.94 101 THR A CA 1
ATOM 771 C C . THR A 1 101 ? 31.626 -8.876 -35.630 1.00 74.94 101 THR A C 1
ATOM 773 O O . THR A 1 101 ? 32.215 -8.783 -36.708 1.00 74.94 101 THR A O 1
ATOM 776 N N . SER A 1 102 ? 30.303 -9.050 -35.560 1.00 75.94 102 SER A N 1
ATOM 777 C CA . SER A 1 102 ? 29.433 -9.142 -36.739 1.00 75.94 102 SER A CA 1
ATOM 778 C C . SER A 1 102 ? 29.483 -7.863 -37.569 1.00 75.94 102 SER A C 1
ATOM 780 O O . SER A 1 102 ? 29.721 -7.932 -38.772 1.00 75.94 102 SER A O 1
ATOM 782 N N . ARG A 1 103 ? 29.363 -6.680 -36.947 1.00 73.75 103 ARG A N 1
ATOM 783 C CA . ARG A 1 103 ? 29.465 -5.397 -37.663 1.00 73.75 103 ARG A CA 1
ATOM 784 C C . ARG A 1 103 ? 30.852 -5.159 -38.251 1.00 73.75 103 ARG A C 1
ATOM 786 O O . ARG A 1 103 ? 30.944 -4.631 -39.355 1.00 73.75 103 ARG A O 1
ATOM 793 N N . LYS A 1 104 ? 31.927 -5.560 -37.563 1.00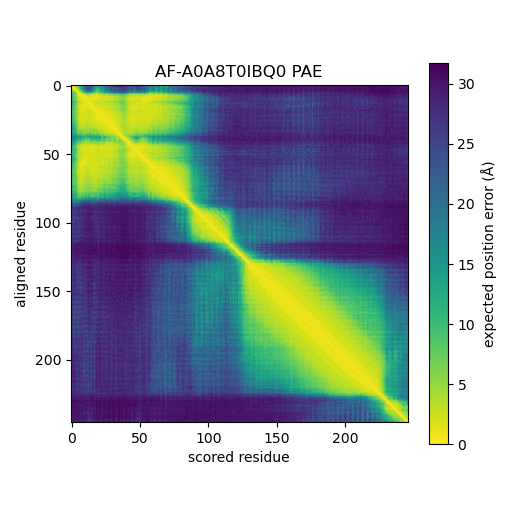 73.31 104 LYS A N 1
ATOM 794 C CA . LYS A 1 104 ? 33.290 -5.530 -38.125 1.00 73.31 104 LYS A CA 1
ATOM 795 C C . LYS A 1 104 ? 33.404 -6.441 -39.350 1.00 73.31 104 LYS A C 1
ATOM 797 O O . LYS A 1 104 ? 34.000 -6.038 -40.345 1.00 73.31 104 LYS A O 1
ATOM 802 N N . ALA A 1 105 ? 32.802 -7.630 -39.312 1.00 72.00 105 ALA A N 1
ATOM 803 C CA . ALA A 1 105 ? 32.773 -8.549 -40.445 1.00 72.00 105 ALA A CA 1
ATOM 804 C C . ALA A 1 105 ? 31.927 -8.011 -41.613 1.00 72.00 105 ALA A C 1
ATOM 806 O O . ALA A 1 105 ? 32.366 -8.084 -42.758 1.00 72.00 105 ALA A O 1
ATOM 807 N N . ASP A 1 106 ? 30.762 -7.416 -41.341 1.00 70.88 106 ASP A N 1
ATOM 808 C CA . ASP A 1 106 ? 29.915 -6.750 -42.340 1.00 70.88 106 ASP A CA 1
ATOM 809 C C . ASP A 1 106 ? 30.619 -5.559 -42.986 1.00 70.88 106 ASP A C 1
ATOM 811 O O . ASP A 1 106 ? 30.575 -5.396 -44.205 1.00 70.88 106 ASP A O 1
ATOM 815 N N . PHE A 1 107 ? 31.326 -4.756 -42.191 1.00 69.06 107 PHE A N 1
ATOM 816 C CA . PHE A 1 107 ? 32.121 -3.646 -42.699 1.00 69.06 107 PHE A CA 1
ATOM 817 C C . PHE A 1 107 ? 33.280 -4.148 -43.570 1.00 69.06 107 PHE A C 1
ATOM 819 O O . PHE A 1 107 ? 33.489 -3.628 -44.661 1.00 69.06 107 PHE A O 1
ATOM 826 N N . ALA A 1 108 ? 33.984 -5.205 -43.151 1.00 64.38 108 ALA A N 1
ATOM 827 C CA . ALA A 1 108 ? 35.058 -5.817 -43.934 1.00 64.38 108 ALA A CA 1
ATOM 828 C C . ALA A 1 108 ? 34.561 -6.468 -45.240 1.00 64.38 108 ALA A C 1
ATOM 830 O O . ALA A 1 108 ? 35.283 -6.442 -46.237 1.00 64.38 108 ALA A O 1
ATOM 831 N N . ARG A 1 109 ? 33.346 -7.036 -45.251 1.00 67.25 109 ARG A N 1
ATOM 832 C CA . ARG A 1 109 ? 32.671 -7.536 -46.463 1.00 67.25 109 ARG A CA 1
ATOM 833 C C . ARG A 1 109 ? 32.299 -6.387 -47.396 1.00 67.25 109 ARG A C 1
ATOM 835 O O . ARG A 1 109 ? 32.728 -6.368 -48.541 1.00 67.25 109 ARG A O 1
ATOM 842 N N . THR A 1 110 ? 31.619 -5.374 -46.865 1.00 68.25 110 THR A N 1
ATOM 843 C CA . THR A 1 110 ? 31.185 -4.196 -47.630 1.00 68.25 110 THR A CA 1
ATOM 844 C C . THR A 1 110 ? 32.372 -3.414 -48.195 1.00 68.25 110 THR A C 1
ATOM 846 O O . THR A 1 110 ? 32.300 -2.916 -49.312 1.00 68.25 110 THR A O 1
ATOM 849 N N . ALA A 1 111 ? 33.479 -3.314 -47.455 1.00 59.50 111 ALA A N 1
ATOM 850 C CA . ALA A 1 111 ? 34.711 -2.709 -47.944 1.00 59.50 111 ALA A CA 1
ATOM 851 C C . ALA A 1 111 ? 35.341 -3.543 -49.071 1.00 59.50 111 ALA A C 1
ATOM 853 O O . ALA A 1 111 ? 35.773 -2.976 -50.068 1.00 59.50 111 ALA A O 1
ATOM 854 N N . ARG A 1 112 ? 35.345 -4.878 -48.965 1.00 60.94 112 ARG A N 1
ATOM 855 C CA . ARG A 1 112 ? 35.812 -5.760 -50.049 1.00 60.94 112 ARG A CA 1
ATOM 856 C C . ARG A 1 112 ? 34.968 -5.627 -51.315 1.00 60.94 112 ARG A C 1
ATOM 858 O O . ARG A 1 112 ? 35.538 -5.543 -52.396 1.00 60.94 112 ARG A O 1
ATOM 865 N N . ASP A 1 113 ? 33.650 -5.556 -51.166 1.00 63.22 113 ASP A N 1
ATOM 866 C CA . ASP A 1 113 ? 32.717 -5.475 -52.292 1.00 63.22 113 ASP A CA 1
ATOM 867 C C . ASP A 1 113 ? 32.706 -4.081 -52.939 1.00 63.22 113 ASP A C 1
ATOM 869 O O . ASP A 1 113 ? 32.625 -3.968 -54.159 1.00 63.22 113 ASP A O 1
ATOM 873 N N . LYS A 1 114 ? 32.830 -3.003 -52.148 1.00 58.56 114 LYS A N 1
ATOM 874 C CA . LYS A 1 114 ? 32.857 -1.621 -52.665 1.00 58.56 114 LYS A CA 1
ATOM 875 C C . LYS A 1 114 ? 34.219 -1.182 -53.193 1.00 58.56 114 LYS A C 1
ATOM 877 O O . LYS A 1 114 ? 34.263 -0.397 -54.134 1.00 58.56 114 LYS A O 1
ATOM 882 N N . PHE A 1 115 ? 35.312 -1.646 -52.589 1.00 55.81 115 PHE A N 1
ATOM 883 C CA . PHE A 1 115 ? 36.673 -1.267 -52.983 1.00 55.81 115 PHE A CA 1
ATOM 884 C C . PHE A 1 115 ? 37.396 -2.345 -53.781 1.00 55.81 115 PHE A C 1
ATOM 886 O O . PHE A 1 115 ? 38.596 -2.192 -53.983 1.00 55.81 115 PHE A O 1
ATOM 893 N N . GLY A 1 116 ? 36.681 -3.402 -54.200 1.00 47.34 116 GLY A N 1
ATOM 894 C CA . GLY A 1 116 ? 37.116 -4.449 -55.123 1.00 47.34 116 GLY A CA 1
ATOM 895 C C . GLY A 1 116 ? 38.628 -4.542 -55.244 1.00 47.34 116 GLY A C 1
ATOM 896 O O . GLY A 1 116 ? 39.195 -3.969 -56.171 1.00 47.34 116 GLY A O 1
ATOM 897 N N . VAL A 1 117 ? 39.287 -5.218 -54.296 1.00 47.84 117 VAL A N 1
ATOM 898 C CA . VAL A 1 117 ? 40.740 -5.434 -54.346 1.00 47.84 117 VAL A CA 1
ATOM 899 C C . VAL A 1 117 ? 41.042 -6.458 -55.446 1.00 47.84 117 VAL A C 1
ATOM 901 O O . VAL A 1 117 ? 41.477 -7.577 -55.197 1.00 47.84 117 VAL A O 1
ATOM 904 N N . HIS A 1 118 ? 40.793 -6.073 -56.695 1.00 45.56 118 HIS A N 1
ATOM 905 C CA . HIS A 1 118 ? 41.615 -6.475 -57.812 1.00 45.56 118 HIS A CA 1
ATOM 906 C C . HIS A 1 118 ? 42.872 -5.614 -57.731 1.00 45.56 118 HIS A C 1
ATOM 908 O O . HIS A 1 118 ? 42.915 -4.469 -58.180 1.00 45.56 118 HIS A O 1
ATOM 914 N N . VAL A 1 119 ? 43.916 -6.186 -57.131 1.00 49.53 119 VAL A N 1
ATOM 915 C CA . VAL A 1 119 ? 45.290 -5.754 -57.387 1.00 49.53 119 VAL A CA 1
ATOM 916 C C . VAL A 1 119 ? 45.526 -6.021 -58.868 1.00 49.53 119 VAL A C 1
ATOM 918 O O . VAL A 1 119 ? 45.787 -7.163 -59.222 1.00 49.53 119 VAL A O 1
ATOM 921 N N . ASN A 1 120 ? 45.238 -5.033 -59.721 1.00 47.41 120 ASN A N 1
ATOM 922 C CA . ASN A 1 120 ? 45.764 -4.816 -61.076 1.00 47.41 120 ASN A CA 1
ATOM 923 C C . ASN A 1 120 ? 44.854 -3.856 -61.855 1.00 47.41 120 ASN A C 1
ATOM 925 O O . ASN A 1 120 ? 44.182 -4.260 -62.793 1.00 47.41 120 ASN A O 1
ATOM 929 N N . THR A 1 121 ? 44.858 -2.575 -61.488 1.00 45.03 121 THR A N 1
ATOM 930 C CA . THR A 1 121 ? 44.760 -1.468 -62.455 1.00 45.03 121 THR A CA 1
ATOM 931 C C . THR A 1 121 ? 45.199 -0.176 -61.774 1.00 45.03 121 THR A C 1
ATOM 933 O O . THR A 1 121 ? 44.985 0.011 -60.581 1.00 45.03 121 THR A O 1
ATOM 936 N N . SER A 1 122 ? 45.880 0.663 -62.548 1.00 44.53 122 SER A N 1
ATOM 937 C CA . SER A 1 122 ? 46.567 1.901 -62.171 1.00 44.53 122 SER A CA 1
ATOM 938 C C . SER A 1 122 ? 45.854 2.759 -61.105 1.00 44.53 122 SER A C 1
ATOM 940 O O . SER A 1 122 ? 44.647 2.985 -61.227 1.00 44.53 122 SER A O 1
ATOM 942 N N . PRO A 1 123 ? 46.571 3.302 -60.099 1.00 46.31 123 PRO A N 1
ATOM 943 C CA . PRO A 1 123 ? 45.987 4.190 -59.103 1.00 46.31 123 PRO A CA 1
ATOM 944 C C . PRO A 1 123 ? 45.682 5.547 -59.748 1.00 46.31 123 PRO A C 1
ATOM 946 O O . PRO A 1 123 ? 46.555 6.400 -59.898 1.00 46.31 123 PRO A O 1
ATOM 949 N N . GLY A 1 124 ? 44.426 5.762 -60.137 1.00 53.88 124 GLY A N 1
ATOM 950 C CA . GLY A 1 124 ? 43.911 7.120 -60.298 1.00 53.88 124 GLY A CA 1
ATOM 951 C C . GLY A 1 124 ? 43.952 7.831 -58.938 1.00 53.88 124 GLY A C 1
ATOM 952 O O . GLY A 1 124 ? 43.756 7.167 -57.915 1.00 53.88 124 GLY A O 1
ATOM 953 N N . PRO A 1 125 ? 44.220 9.146 -58.878 1.00 51.25 125 PRO A N 1
ATOM 954 C CA . PRO A 1 125 ? 44.306 9.868 -57.617 1.00 51.25 125 PRO A CA 1
ATOM 955 C C . PRO A 1 125 ? 42.912 9.917 -56.985 1.00 51.25 125 PRO A C 1
ATOM 957 O O . PRO A 1 125 ? 42.099 10.788 -57.287 1.00 51.25 125 PRO A O 1
ATOM 960 N N . LEU A 1 126 ? 42.614 8.945 -56.122 1.00 53.53 126 LEU A N 1
ATOM 961 C CA . LEU A 1 126 ? 41.487 9.012 -55.203 1.00 53.53 126 LEU A CA 1
ATOM 962 C C . LEU A 1 126 ? 41.634 10.322 -54.431 1.00 53.53 126 LEU A C 1
ATOM 964 O O . LEU A 1 126 ? 42.654 10.556 -53.783 1.00 53.53 126 LEU A O 1
ATOM 968 N N . CYS A 1 127 ? 40.644 11.198 -54.582 1.00 52.75 127 CYS A N 1
ATOM 969 C CA . CYS A 1 127 ? 40.643 12.552 -54.050 1.00 52.75 127 CYS A CA 1
ATOM 970 C C . CYS A 1 127 ? 40.823 12.514 -52.524 1.00 52.75 127 CYS A C 1
ATOM 972 O O . CYS A 1 127 ? 39.867 12.302 -51.774 1.00 52.75 127 CYS A O 1
ATOM 974 N N . CYS A 1 128 ? 42.067 12.699 -52.076 1.00 60.06 128 CYS A N 1
ATOM 975 C CA . CYS A 1 128 ? 42.507 12.599 -50.685 1.00 60.06 128 CYS A CA 1
ATOM 976 C C . CYS A 1 128 ? 41.713 13.498 -49.727 1.00 60.06 128 CYS A C 1
ATOM 978 O O . CYS A 1 128 ? 41.567 13.158 -48.557 1.00 60.06 128 CYS A O 1
ATOM 980 N N . HIS A 1 129 ? 41.133 14.586 -50.239 1.00 59.75 129 HIS A N 1
ATOM 981 C CA . HIS A 1 129 ? 40.342 15.538 -49.463 1.00 59.75 129 HIS A CA 1
ATOM 982 C C . HIS A 1 129 ? 39.035 14.911 -48.952 1.00 59.75 129 HIS A C 1
ATOM 984 O O . HIS A 1 129 ? 38.726 15.015 -47.772 1.00 59.75 129 HIS A O 1
ATOM 990 N N . SER A 1 130 ? 38.327 14.142 -49.788 1.00 68.44 130 SER A N 1
ATOM 991 C CA . SER A 1 130 ? 37.042 13.527 -49.405 1.00 68.44 130 SER A CA 1
ATOM 992 C C . SER A 1 130 ? 37.156 12.493 -48.274 1.00 68.44 130 SER A C 1
ATOM 994 O O . SER A 1 130 ? 36.274 12.389 -47.423 1.00 68.44 130 SER A O 1
ATOM 996 N N . LEU A 1 131 ? 38.261 11.741 -48.231 1.00 72.31 131 LEU A N 1
ATOM 997 C CA . LEU A 1 131 ? 38.546 10.794 -47.149 1.00 72.31 131 LEU A CA 1
ATOM 998 C C . LEU A 1 131 ? 38.981 11.513 -45.868 1.00 72.31 131 LEU A C 1
ATOM 1000 O O . LEU A 1 131 ? 38.657 11.062 -44.771 1.00 72.31 131 LEU A O 1
ATOM 1004 N N . GLN A 1 132 ? 39.695 12.630 -46.005 1.00 78.06 132 GLN A N 1
ATOM 1005 C CA . GLN A 1 132 ? 40.137 13.446 -44.880 1.00 78.06 132 GLN A CA 1
ATOM 1006 C C . GLN A 1 132 ? 38.956 14.149 -44.194 1.00 78.06 132 GLN A C 1
ATOM 1008 O O . GLN A 1 132 ? 38.880 14.137 -42.965 1.00 78.06 132 GLN A O 1
ATOM 1013 N N . ASP A 1 133 ? 37.993 14.647 -44.973 1.00 80.69 133 ASP A N 1
ATOM 1014 C CA . ASP A 1 133 ? 36.750 15.237 -44.466 1.00 80.69 133 ASP A CA 1
ATOM 1015 C C . ASP A 1 133 ? 35.891 14.198 -43.731 1.00 80.69 133 ASP A C 1
ATOM 1017 O O . ASP A 1 133 ? 35.430 14.444 -42.616 1.00 80.69 133 ASP A O 1
ATOM 1021 N N . ALA A 1 134 ? 35.742 12.994 -44.298 1.00 77.81 134 ALA A N 1
ATOM 1022 C CA . ALA A 1 134 ? 35.008 11.904 -43.654 1.00 77.81 134 ALA A CA 1
ATOM 1023 C C . ALA A 1 134 ? 35.660 11.464 -42.329 1.00 77.81 134 ALA A C 1
ATOM 1025 O O . ALA A 1 134 ? 34.968 11.225 -41.338 1.00 77.81 134 ALA A O 1
ATOM 1026 N N . LEU A 1 135 ? 36.996 11.390 -42.278 1.00 85.12 135 LEU A N 1
ATOM 1027 C CA . LEU A 1 135 ? 37.727 11.099 -41.041 1.00 85.12 135 LEU A CA 1
ATOM 1028 C C . LEU A 1 135 ? 37.504 12.188 -39.986 1.00 85.12 135 LEU A C 1
ATOM 1030 O O . LEU A 1 135 ? 37.227 11.868 -38.827 1.00 85.12 135 LEU A O 1
ATOM 1034 N N . LEU A 1 136 ? 37.565 13.460 -40.378 1.00 89.06 136 LEU A N 1
ATOM 1035 C CA . LEU A 1 136 ? 37.315 14.580 -39.474 1.00 89.06 136 LEU A CA 1
ATOM 1036 C C . LEU A 1 136 ? 35.879 14.552 -38.922 1.00 89.06 136 LEU A C 1
ATOM 1038 O O . LEU A 1 136 ? 35.675 14.705 -37.718 1.00 89.06 136 LEU A O 1
ATOM 1042 N N . GLU A 1 137 ? 34.889 14.267 -39.770 1.00 88.25 137 GLU A N 1
ATOM 1043 C CA . GLU A 1 137 ? 33.492 14.131 -39.355 1.00 88.25 137 GLU A CA 1
ATOM 1044 C C . GLU A 1 137 ? 33.293 12.971 -38.366 1.00 88.25 137 GLU A C 1
ATOM 1046 O O . GLU A 1 137 ? 32.609 13.129 -37.347 1.00 88.25 137 GLU A O 1
ATOM 1051 N N . THR A 1 138 ? 33.925 11.816 -38.611 1.00 87.62 138 THR A N 1
ATOM 1052 C CA . THR A 1 138 ? 33.863 10.682 -37.674 1.00 87.62 138 THR A CA 1
ATOM 1053 C C . THR A 1 138 ? 34.499 11.003 -36.327 1.00 87.62 138 THR A C 1
ATOM 1055 O O . THR A 1 138 ? 33.931 10.632 -35.300 1.00 87.62 138 THR A O 1
ATOM 1058 N N . ARG A 1 139 ? 35.606 11.755 -36.311 1.00 90.88 139 ARG A N 1
ATOM 1059 C CA . ARG A 1 139 ? 36.254 12.207 -35.077 1.00 90.88 139 ARG A CA 1
ATOM 1060 C C . ARG A 1 139 ? 35.352 13.145 -34.284 1.00 90.88 139 ARG A C 1
ATOM 1062 O O . ARG A 1 139 ? 35.088 12.888 -33.120 1.00 90.88 139 ARG A O 1
ATOM 1069 N N . HIS A 1 140 ? 34.764 14.151 -34.929 1.00 92.12 140 HIS A N 1
ATOM 1070 C CA . HIS A 1 140 ? 33.810 15.035 -34.257 1.00 92.12 140 HIS A CA 1
ATOM 1071 C C . HIS A 1 140 ? 32.580 14.295 -33.730 1.00 92.12 140 HIS A C 1
ATOM 1073 O O . HIS A 1 140 ? 32.018 14.662 -32.700 1.00 92.12 140 HIS A O 1
ATOM 1079 N N . ARG A 1 141 ? 32.121 13.258 -34.439 1.00 90.81 141 ARG A N 1
ATOM 1080 C CA . ARG A 1 141 ? 31.043 12.399 -33.946 1.00 90.81 141 ARG A CA 1
ATOM 1081 C C . ARG A 1 141 ? 31.478 11.597 -32.722 1.00 90.81 141 ARG A C 1
ATOM 1083 O O . ARG A 1 141 ? 30.670 11.459 -31.809 1.00 90.81 141 ARG A O 1
ATOM 1090 N N . GLN A 1 142 ? 32.703 11.081 -32.712 1.00 90.88 142 GLN A N 1
ATOM 1091 C CA . GLN A 1 142 ? 33.274 10.400 -31.555 1.00 90.88 142 GLN A CA 1
ATOM 1092 C C . GLN A 1 142 ? 33.347 11.344 -30.351 1.00 90.88 142 GLN A C 1
ATOM 1094 O O . GLN A 1 142 ? 32.802 10.998 -29.310 1.00 90.88 142 GLN A O 1
ATOM 1099 N N . ASP A 1 143 ? 33.885 12.554 -30.522 1.00 92.94 143 ASP A N 1
ATOM 1100 C CA . ASP A 1 143 ? 33.994 13.547 -29.446 1.00 92.94 143 ASP A CA 1
ATOM 1101 C C . ASP A 1 143 ? 32.615 13.868 -28.830 1.00 92.94 143 ASP A C 1
ATOM 1103 O O . ASP A 1 143 ? 32.462 13.924 -27.611 1.00 92.94 143 ASP A O 1
ATOM 1107 N N . ARG A 1 144 ? 31.570 14.013 -29.664 1.00 93.81 144 ARG A N 1
ATOM 1108 C CA . ARG A 1 144 ? 30.190 14.225 -29.183 1.00 93.81 144 ARG A CA 1
ATOM 1109 C C . ARG A 1 144 ? 29.670 13.046 -28.363 1.00 93.81 144 ARG A C 1
ATOM 1111 O O . ARG A 1 144 ? 29.066 13.254 -27.317 1.00 93.81 144 ARG A O 1
ATOM 1118 N N . LEU A 1 145 ? 29.898 11.821 -28.835 1.00 92.69 145 LEU A N 1
ATOM 1119 C CA . LEU A 1 145 ? 29.462 10.621 -28.121 1.00 92.69 145 LEU A CA 1
ATOM 1120 C C . LEU A 1 145 ? 30.216 10.440 -26.801 1.00 92.69 145 LEU A C 1
ATOM 1122 O O . LEU A 1 145 ? 29.608 10.016 -25.826 1.00 92.69 145 LEU A O 1
ATOM 1126 N N . GLU A 1 146 ? 31.505 10.775 -26.751 1.00 94.25 146 GLU A N 1
ATOM 1127 C CA . GLU A 1 146 ? 32.291 10.750 -25.514 1.00 94.25 146 GLU A CA 1
ATOM 1128 C C . GLU A 1 146 ? 31.738 11.750 -24.489 1.00 94.25 146 GLU A C 1
ATOM 1130 O O . GLU A 1 146 ? 31.522 11.381 -23.336 1.00 94.25 146 GLU A O 1
ATOM 1135 N N . MET A 1 147 ? 31.391 12.971 -24.914 1.00 95.44 147 MET A N 1
ATOM 1136 C CA . MET A 1 147 ? 30.726 13.948 -24.042 1.00 95.44 147 MET A CA 1
ATOM 1137 C C . MET A 1 147 ? 29.361 13.461 -23.534 1.00 95.44 147 MET A C 1
ATOM 1139 O O . MET A 1 147 ? 29.056 13.596 -22.346 1.00 95.44 147 MET A O 1
ATOM 1143 N N . ASP A 1 148 ? 28.537 12.888 -24.416 1.00 94.12 148 ASP A N 1
ATOM 1144 C CA . ASP A 1 148 ? 27.226 12.348 -24.046 1.00 94.12 148 ASP A CA 1
ATOM 1145 C C . ASP A 1 148 ? 27.357 11.188 -23.044 1.00 94.12 148 ASP A C 1
ATOM 1147 O O . ASP A 1 148 ? 26.572 11.100 -22.095 1.00 94.12 148 ASP A O 1
ATOM 1151 N N . LEU A 1 149 ? 28.365 10.324 -23.222 1.00 93.12 149 LEU A N 1
ATOM 1152 C CA . LEU A 1 149 ? 28.676 9.233 -22.298 1.00 93.12 149 LEU A CA 1
ATOM 1153 C C . LEU A 1 149 ? 29.091 9.765 -20.925 1.00 93.12 149 LEU A C 1
ATOM 1155 O O . LEU A 1 149 ? 28.498 9.352 -19.932 1.00 93.12 149 LEU A O 1
ATOM 1159 N N . SER A 1 150 ? 30.013 10.730 -20.856 1.00 95.19 150 SER A N 1
ATOM 1160 C CA . SER A 1 150 ? 30.404 11.342 -19.578 1.00 95.19 150 SER A CA 1
ATOM 1161 C C . SER A 1 150 ? 29.214 12.004 -18.872 1.00 95.19 150 SER A C 1
ATOM 1163 O O . SER A 1 150 ? 29.016 11.813 -17.673 1.00 95.19 150 SER A O 1
ATOM 1165 N N . SER A 1 151 ? 28.346 12.705 -19.611 1.00 96.94 151 SER A N 1
ATOM 1166 C CA . SER A 1 151 ? 27.122 13.286 -19.039 1.00 96.94 151 SER A CA 1
ATOM 1167 C C . SER A 1 151 ? 26.153 12.219 -18.512 1.00 96.94 151 SER A C 1
ATOM 1169 O O . SER A 1 151 ? 25.484 12.419 -17.492 1.00 96.94 151 SER A O 1
ATOM 1171 N N . ALA A 1 152 ? 26.040 11.081 -19.200 1.00 93.81 152 ALA A N 1
ATOM 1172 C CA . ALA A 1 152 ? 25.213 9.968 -18.752 1.00 93.81 152 ALA A CA 1
ATOM 1173 C C . ALA A 1 152 ? 25.787 9.301 -17.490 1.00 93.81 152 ALA A C 1
ATOM 1175 O O . ALA A 1 152 ? 25.025 8.993 -16.572 1.00 93.81 152 ALA A O 1
ATOM 1176 N N . GLU A 1 153 ? 27.106 9.130 -17.410 1.00 95.31 153 GLU A N 1
ATOM 1177 C CA . GLU A 1 153 ? 27.802 8.582 -16.239 1.00 95.31 153 GLU A CA 1
ATOM 1178 C C . GLU A 1 153 ? 27.612 9.461 -14.996 1.00 95.31 153 GLU A C 1
ATOM 1180 O O . GLU A 1 153 ? 27.276 8.954 -13.923 1.00 95.31 153 GLU A O 1
ATOM 1185 N N . GLU A 1 154 ? 27.717 10.784 -15.131 1.00 96.94 154 GLU A N 1
ATOM 1186 C CA . GLU A 1 154 ? 27.438 11.723 -14.036 1.00 96.94 154 GLU A CA 1
ATOM 1187 C C . GLU A 1 154 ? 25.997 11.601 -13.522 1.00 96.94 154 GLU A C 1
ATOM 1189 O O . GLU A 1 154 ? 25.758 11.545 -12.311 1.00 96.94 154 GLU A O 1
ATOM 1194 N N . LYS A 1 155 ? 25.021 11.498 -14.433 1.00 97.38 155 LYS A N 1
ATOM 1195 C CA . LYS A 1 155 ? 23.609 11.293 -14.069 1.00 97.38 155 LYS A CA 1
ATOM 1196 C C . LYS A 1 155 ? 23.395 9.962 -13.355 1.00 97.38 155 LYS A C 1
ATOM 1198 O O . LYS A 1 155 ? 22.618 9.915 -12.403 1.00 97.38 155 LYS A O 1
ATOM 1203 N N . LEU A 1 156 ? 24.068 8.895 -13.786 1.00 95.25 156 LEU A N 1
ATOM 1204 C CA . LEU A 1 156 ? 23.998 7.593 -13.122 1.00 95.25 156 LEU A CA 1
ATOM 1205 C C . LEU A 1 156 ? 24.557 7.660 -11.697 1.00 95.25 156 LEU A C 1
ATOM 1207 O O . LEU A 1 156 ? 23.906 7.175 -10.775 1.00 95.25 156 LEU A O 1
ATOM 1211 N N . ASN A 1 157 ? 25.690 8.332 -11.490 1.00 95.00 157 ASN A N 1
ATOM 1212 C CA . ASN A 1 157 ? 26.270 8.530 -10.158 1.00 95.00 157 ASN A CA 1
ATOM 1213 C C . ASN A 1 157 ? 25.347 9.347 -9.234 1.00 95.00 157 ASN A C 1
ATOM 1215 O O . ASN A 1 157 ? 25.197 9.041 -8.046 1.00 95.00 157 ASN A O 1
ATOM 1219 N N . LEU A 1 158 ? 24.671 10.365 -9.776 1.00 97.38 158 LEU A N 1
ATOM 1220 C CA . LEU A 1 158 ? 23.673 11.133 -9.030 1.00 97.38 158 LEU A CA 1
ATOM 1221 C C . LEU A 1 158 ? 22.460 10.270 -8.649 1.00 97.38 158 LEU A C 1
ATOM 1223 O O . LEU A 1 158 ? 21.963 10.358 -7.527 1.00 97.38 158 LEU A O 1
ATOM 1227 N N . LEU A 1 159 ? 21.983 9.421 -9.559 1.00 95.69 159 LEU A N 1
ATOM 1228 C CA . LEU A 1 159 ? 20.869 8.517 -9.275 1.00 95.69 159 LEU A CA 1
ATOM 1229 C C . LEU A 1 159 ? 21.244 7.452 -8.237 1.00 95.69 159 LEU A C 1
ATOM 1231 O O . LEU A 1 159 ? 20.437 7.190 -7.349 1.00 95.69 159 LEU A O 1
ATOM 1235 N N . ASP A 1 160 ? 22.459 6.904 -8.287 1.00 96.94 160 ASP A N 1
ATOM 1236 C CA . ASP A 1 160 ? 22.956 5.938 -7.296 1.00 96.94 160 ASP A CA 1
ATOM 1237 C C . ASP A 1 160 ? 23.067 6.560 -5.893 1.00 96.94 160 ASP A C 1
ATOM 1239 O O . ASP A 1 160 ? 22.641 5.964 -4.899 1.00 96.94 160 ASP A O 1
ATOM 1243 N N . SER A 1 161 ? 23.566 7.798 -5.792 1.00 96.88 161 SER A N 1
ATOM 1244 C CA . SER A 1 161 ? 23.615 8.504 -4.502 1.00 96.88 161 SER A CA 1
ATOM 1245 C C . SER A 1 161 ? 22.214 8.775 -3.939 1.00 96.88 161 SER A C 1
ATOM 1247 O O . SER A 1 161 ? 21.963 8.509 -2.761 1.00 96.88 161 SER A O 1
ATOM 1249 N N . ARG A 1 162 ? 21.263 9.187 -4.788 1.00 97.56 162 ARG A N 1
ATOM 1250 C CA . ARG A 1 162 ? 19.857 9.373 -4.401 1.00 97.56 162 ARG A CA 1
ATOM 1251 C C . ARG A 1 162 ? 19.176 8.064 -3.998 1.00 97.56 162 ARG A C 1
ATOM 1253 O O . ARG A 1 162 ? 18.384 8.046 -3.057 1.00 97.56 162 ARG A O 1
ATOM 1260 N N . GLU A 1 163 ? 19.468 6.961 -4.681 1.00 96.69 163 GLU A N 1
ATOM 1261 C CA . GLU A 1 163 ? 18.947 5.642 -4.315 1.00 96.69 163 GLU A CA 1
ATOM 1262 C C . GLU A 1 163 ? 19.430 5.229 -2.916 1.00 96.69 163 GLU A C 1
ATOM 1264 O O . GLU A 1 163 ? 18.638 4.743 -2.104 1.00 96.69 163 GLU A O 1
ATOM 1269 N N . LYS A 1 164 ? 20.710 5.462 -2.601 1.00 97.62 164 LYS A N 1
ATOM 1270 C CA . LYS A 1 164 ? 21.280 5.197 -1.270 1.00 97.62 164 LYS A CA 1
ATOM 1271 C C . LYS A 1 164 ? 20.607 6.031 -0.180 1.00 97.62 164 LYS A C 1
ATOM 1273 O O . LYS A 1 164 ? 20.264 5.480 0.866 1.00 97.62 164 LYS A O 1
ATOM 1278 N N . GLU A 1 165 ? 20.367 7.316 -0.429 1.00 97.88 165 GLU A N 1
ATOM 1279 C CA . GLU A 1 165 ? 19.654 8.198 0.503 1.00 97.88 165 GLU A CA 1
ATOM 1280 C C . GLU A 1 165 ? 18.225 7.699 0.769 1.00 97.88 165 GLU A C 1
ATOM 1282 O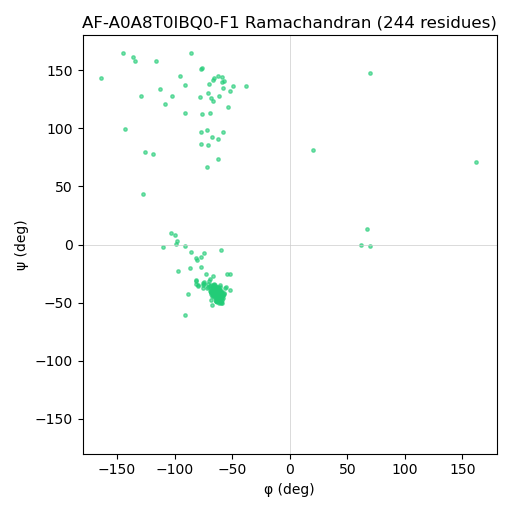 O . GLU A 1 165 ? 17.817 7.523 1.920 1.00 97.88 165 GLU A O 1
ATOM 1287 N N . LEU A 1 166 ? 17.476 7.369 -0.288 1.00 96.88 166 LEU A N 1
ATOM 1288 C CA . LEU A 1 166 ? 16.114 6.847 -0.156 1.00 96.88 166 LEU A CA 1
ATOM 1289 C C . LEU A 1 166 ? 16.073 5.511 0.594 1.00 96.88 166 LEU A C 1
ATOM 1291 O O . LEU A 1 166 ? 15.164 5.290 1.396 1.00 96.88 166 LEU A O 1
ATOM 1295 N N . LYS A 1 167 ? 17.065 4.634 0.393 1.00 97.06 167 LYS A N 1
ATOM 1296 C CA . LYS A 1 167 ? 17.192 3.385 1.161 1.00 97.06 167 LYS A CA 1
ATOM 1297 C C . LYS A 1 167 ? 17.383 3.652 2.655 1.00 97.06 167 LYS A C 1
ATOM 1299 O O . LYS A 1 167 ? 16.752 2.975 3.465 1.00 97.06 167 LYS A O 1
ATOM 1304 N N . GLN A 1 168 ? 18.193 4.642 3.028 1.00 98.06 168 GLN A N 1
ATOM 1305 C CA . GLN A 1 168 ? 18.381 5.023 4.433 1.00 98.06 168 GLN A CA 1
ATOM 1306 C C . GLN A 1 168 ? 17.097 5.600 5.044 1.00 98.06 168 GLN A C 1
ATOM 1308 O O . GLN A 1 168 ? 16.706 5.202 6.143 1.00 98.06 168 GLN A O 1
ATOM 1313 N N . ILE A 1 169 ? 16.397 6.475 4.315 1.00 97.62 169 ILE A N 1
ATOM 1314 C CA . ILE A 1 169 ? 15.105 7.032 4.749 1.00 97.62 169 ILE A CA 1
ATOM 1315 C C . ILE A 1 169 ? 14.082 5.912 4.962 1.00 97.62 169 ILE A C 1
ATOM 1317 O O . ILE A 1 169 ? 13.414 5.874 5.996 1.00 97.62 169 ILE A O 1
ATOM 1321 N N . LEU A 1 170 ? 13.990 4.964 4.026 1.00 97.94 170 LEU A N 1
ATOM 1322 C CA . LEU A 1 170 ? 13.072 3.831 4.126 1.00 97.94 170 LEU A CA 1
ATOM 1323 C C . LEU A 1 170 ? 13.383 2.947 5.341 1.00 97.94 170 LEU A C 1
ATOM 1325 O O . LEU A 1 170 ? 12.465 2.526 6.047 1.00 97.94 170 LEU A O 1
ATOM 1329 N N . GLN A 1 171 ? 14.664 2.680 5.614 1.00 97.62 171 GLN A N 1
ATOM 1330 C CA . GLN A 1 171 ? 15.085 1.919 6.793 1.00 97.62 171 GLN A CA 1
ATOM 1331 C C . GLN A 1 171 ? 14.700 2.627 8.096 1.00 97.62 171 GLN A C 1
ATOM 1333 O O . GLN A 1 171 ? 14.163 1.984 9.001 1.00 97.62 171 GLN A O 1
ATOM 1338 N N . LYS A 1 172 ? 14.912 3.947 8.175 1.00 98.12 172 LYS A N 1
ATOM 1339 C CA . LYS A 1 172 ? 14.514 4.759 9.330 1.00 98.12 172 LYS A CA 1
ATOM 1340 C C . LYS A 1 172 ? 12.998 4.728 9.541 1.00 98.12 172 LYS A C 1
ATOM 1342 O O . LYS A 1 172 ? 12.547 4.380 10.630 1.00 98.12 172 LYS A O 1
ATOM 1347 N N . ALA A 1 173 ? 12.218 4.986 8.492 1.00 97.31 173 ALA A N 1
ATOM 1348 C CA . ALA A 1 173 ? 10.757 4.953 8.555 1.00 97.31 173 ALA A CA 1
ATOM 1349 C C . ALA A 1 173 ? 10.222 3.565 8.956 1.00 97.31 173 ALA A C 1
ATOM 1351 O O . ALA A 1 173 ? 9.269 3.449 9.724 1.00 97.31 173 ALA A O 1
ATOM 1352 N N . SER A 1 174 ? 10.868 2.493 8.489 1.00 97.12 174 SER A N 1
ATOM 1353 C CA . SER A 1 174 ? 10.508 1.119 8.866 1.00 97.12 174 SER A CA 1
ATOM 1354 C C . SER A 1 174 ? 10.773 0.829 10.346 1.00 97.12 174 SER A C 1
ATOM 1356 O O . SER A 1 174 ? 10.027 0.079 10.977 1.00 97.12 174 SER A O 1
ATOM 1358 N N . LEU A 1 175 ? 11.832 1.403 10.924 1.00 98.12 175 LEU A N 1
ATOM 1359 C CA . LEU A 1 175 ? 12.103 1.292 12.356 1.00 98.12 175 LEU A CA 1
ATOM 1360 C C . LEU A 1 175 ? 11.055 2.050 13.178 1.00 98.12 175 LEU A C 1
ATOM 1362 O O . LEU A 1 175 ? 10.485 1.466 14.096 1.00 98.12 175 LEU A O 1
ATOM 1366 N N . GLU A 1 176 ? 10.759 3.296 12.808 1.00 97.81 176 GLU A N 1
ATOM 1367 C CA . GLU A 1 176 ? 9.732 4.118 13.461 1.00 97.81 176 GLU A CA 1
ATOM 1368 C C . GLU A 1 176 ? 8.360 3.433 13.414 1.00 97.81 176 GLU A C 1
ATOM 1370 O O . GLU A 1 176 ? 7.673 3.342 14.430 1.00 97.81 176 GLU A O 1
ATOM 1375 N N . HIS A 1 177 ? 7.991 2.851 12.270 1.00 97.19 177 HIS A N 1
ATOM 1376 C CA . HIS A 1 177 ? 6.746 2.099 12.140 1.00 97.19 177 HIS A CA 1
ATOM 1377 C C . HIS A 1 177 ? 6.666 0.920 13.119 1.00 97.19 177 HIS A C 1
ATOM 1379 O O . HIS A 1 177 ? 5.632 0.725 13.756 1.00 97.19 177 HIS A O 1
ATOM 1385 N N . ARG A 1 178 ? 7.756 0.156 13.287 1.00 97.81 178 ARG A N 1
ATOM 1386 C CA . ARG A 1 178 ? 7.805 -0.951 14.259 1.00 97.81 178 ARG A CA 1
ATOM 1387 C C . ARG A 1 178 ? 7.661 -0.465 15.700 1.00 97.81 178 ARG A C 1
ATOM 1389 O O . ARG A 1 178 ? 6.985 -1.124 16.485 1.00 97.81 178 ARG A O 1
ATOM 1396 N N . MET A 1 179 ? 8.261 0.675 16.044 1.00 98.00 179 MET A N 1
ATOM 1397 C CA . MET A 1 179 ? 8.117 1.265 17.379 1.00 98.00 179 MET A CA 1
ATOM 1398 C C . MET A 1 179 ? 6.663 1.656 17.656 1.00 98.00 179 MET A C 1
ATOM 1400 O O . MET A 1 179 ? 6.094 1.223 18.654 1.00 98.00 179 MET A O 1
ATOM 1404 N N . VAL A 1 180 ? 6.030 2.374 16.724 1.00 98.12 180 VAL A N 1
ATOM 1405 C CA . VAL A 1 180 ? 4.620 2.780 16.845 1.00 98.12 180 VAL A CA 1
ATOM 1406 C C . VAL A 1 180 ? 3.686 1.568 16.914 1.00 98.12 180 VAL A C 1
ATOM 1408 O O . VAL A 1 180 ? 2.723 1.575 17.677 1.00 98.12 180 VAL A O 1
ATOM 1411 N N . GLN A 1 181 ? 3.965 0.502 16.156 1.00 97.88 181 GLN A N 1
ATOM 1412 C CA . GLN A 1 181 ? 3.204 -0.746 16.259 1.00 97.88 181 GLN A CA 1
ATOM 1413 C C . GLN A 1 181 ? 3.307 -1.373 17.655 1.00 97.88 181 GLN A C 1
ATOM 1415 O O . GLN A 1 181 ? 2.289 -1.792 18.201 1.00 97.88 181 GLN A O 1
ATOM 1420 N N . SER A 1 182 ? 4.504 -1.408 18.247 1.00 98.00 182 SER A N 1
ATOM 1421 C CA . SER A 1 182 ? 4.696 -1.919 19.610 1.00 98.00 182 SER A CA 1
ATOM 1422 C C . SER A 1 182 ? 3.909 -1.098 20.632 1.00 98.00 182 SER A C 1
ATOM 1424 O O . SER A 1 182 ? 3.178 -1.659 21.445 1.00 98.00 182 SER A O 1
ATOM 1426 N N . GLU A 1 183 ? 3.999 0.232 20.559 1.00 98.38 183 GLU A N 1
ATOM 1427 C CA . GLU A 1 183 ? 3.253 1.130 21.449 1.00 98.38 183 GLU A CA 1
ATOM 1428 C C . GLU A 1 183 ? 1.736 0.955 21.297 1.00 98.38 183 GLU A C 1
ATOM 1430 O O . GLU A 1 183 ? 0.992 0.956 22.281 1.00 98.38 183 GLU A O 1
ATOM 1435 N N . LEU A 1 184 ? 1.252 0.757 20.068 1.00 98.31 184 LEU A N 1
ATOM 1436 C CA . LEU A 1 184 ? -0.160 0.504 19.811 1.00 98.31 184 LEU A CA 1
ATOM 1437 C C . LEU A 1 184 ? -0.637 -0.789 20.489 1.00 98.31 184 LEU A C 1
ATOM 1439 O O . LEU A 1 184 ? -1.704 -0.791 21.105 1.00 98.31 184 LEU A O 1
ATOM 1443 N N . GLU A 1 185 ? 0.128 -1.874 20.416 1.00 98.12 185 GLU A N 1
ATOM 1444 C CA . GLU A 1 185 ? -0.233 -3.122 21.098 1.00 98.12 185 GLU A CA 1
ATOM 1445 C C . GLU A 1 185 ? -0.205 -2.972 22.628 1.00 98.12 185 GLU A C 1
ATOM 1447 O O . GLU A 1 185 ? -1.134 -3.422 23.309 1.00 98.12 185 GLU A O 1
ATOM 1452 N N . ASP A 1 186 ? 0.757 -2.226 23.175 1.00 98.25 186 ASP A N 1
ATOM 1453 C CA . ASP A 1 186 ? 0.795 -1.904 24.606 1.00 98.25 186 ASP A CA 1
ATOM 1454 C C . ASP A 1 186 ? -0.434 -1.095 25.045 1.00 98.25 186 ASP A C 1
ATOM 1456 O O . ASP A 1 186 ? -1.037 -1.371 26.089 1.00 98.25 186 ASP A O 1
ATOM 1460 N N . THR A 1 187 ? -0.855 -0.102 24.253 1.00 97.75 187 THR A N 1
ATOM 1461 C CA . THR A 1 187 ? -2.067 0.679 24.559 1.00 97.75 187 THR A CA 1
ATOM 1462 C C . THR A 1 187 ? -3.340 -0.158 24.459 1.00 97.75 187 THR A C 1
ATOM 1464 O O . THR A 1 187 ? -4.229 -0.004 25.302 1.00 97.75 187 THR A O 1
ATOM 1467 N N . LYS A 1 188 ? -3.433 -1.087 23.499 1.00 98.06 188 LYS A N 1
ATOM 1468 C CA . LYS A 1 188 ? -4.551 -2.039 23.409 1.00 98.06 188 LYS A CA 1
ATOM 1469 C C . LYS A 1 188 ? -4.609 -2.947 24.634 1.00 98.06 188 LYS A C 1
ATOM 1471 O O . LYS A 1 188 ? -5.688 -3.116 25.203 1.00 98.06 188 LYS A O 1
ATOM 1476 N N . SER A 1 189 ? -3.464 -3.469 25.074 1.00 98.25 189 SER A N 1
ATOM 1477 C CA . SER A 1 189 ? -3.360 -4.285 26.287 1.00 98.25 189 SER A CA 1
ATOM 1478 C C . SER A 1 189 ? -3.814 -3.506 27.530 1.00 98.25 189 SER A C 1
ATOM 1480 O O . SER A 1 189 ? -4.713 -3.944 28.254 1.00 98.25 189 SER A O 1
ATOM 1482 N N . LYS A 1 190 ? -3.304 -2.278 27.719 1.00 98.38 190 LYS A N 1
ATOM 1483 C CA . LYS A 1 190 ? -3.723 -1.373 28.808 1.00 98.38 190 LYS A CA 1
ATOM 1484 C C . LYS A 1 190 ? -5.221 -1.070 28.772 1.00 98.38 190 LYS A C 1
ATOM 1486 O O . LYS A 1 190 ? -5.880 -1.111 29.810 1.00 98.38 190 LYS A O 1
ATOM 1491 N N . LYS A 1 191 ? -5.781 -0.808 27.588 1.00 98.12 191 LYS A N 1
ATOM 1492 C CA . LYS A 1 191 ? -7.223 -0.597 27.402 1.00 98.12 191 LYS A CA 1
ATOM 1493 C C . LYS A 1 191 ? -8.032 -1.831 27.814 1.00 98.12 191 LYS A C 1
ATOM 1495 O O . LYS A 1 191 ? -9.065 -1.683 28.463 1.00 98.12 191 LYS A O 1
ATOM 1500 N N . GLY A 1 192 ? -7.565 -3.033 27.475 1.00 97.81 192 GLY A N 1
ATOM 1501 C CA . GLY A 1 192 ? -8.180 -4.291 27.907 1.00 97.81 192 GLY A CA 1
ATOM 1502 C C . GLY A 1 192 ? -8.231 -4.422 29.431 1.00 97.81 192 GLY A C 1
ATOM 1503 O O . GLY A 1 192 ? -9.297 -4.679 29.990 1.00 97.81 192 GLY A O 1
ATOM 1504 N N . MET A 1 193 ? -7.114 -4.147 30.112 1.00 97.81 193 MET A N 1
ATOM 1505 C CA . MET A 1 193 ? -7.056 -4.157 31.580 1.00 97.81 193 MET A CA 1
ATOM 1506 C C . MET A 1 193 ? -8.002 -3.128 32.213 1.00 97.81 193 MET A C 1
ATOM 1508 O O . MET A 1 193 ? -8.686 -3.441 33.184 1.00 97.81 193 MET A O 1
ATOM 1512 N N . LEU A 1 194 ? -8.089 -1.917 31.650 1.00 98.12 194 LEU A N 1
ATOM 1513 C CA . LEU A 1 194 ? -9.012 -0.882 32.128 1.00 98.12 194 LEU A CA 1
ATOM 1514 C C . LEU A 1 194 ? -10.480 -1.294 31.971 1.00 98.12 194 LEU A C 1
ATOM 1516 O O . LEU A 1 194 ? -11.269 -1.086 32.891 1.00 98.12 194 LEU A O 1
ATOM 1520 N N . HIS A 1 195 ? -10.852 -1.906 30.844 1.00 97.81 195 HIS A N 1
ATOM 1521 C CA . HIS A 1 195 ? -12.208 -2.428 30.658 1.00 97.81 195 HIS A CA 1
ATOM 1522 C C . HIS A 1 195 ? -12.550 -3.514 31.681 1.00 97.81 195 HIS A C 1
ATOM 1524 O O . HIS A 1 195 ? -13.651 -3.498 32.233 1.00 97.81 195 HIS A O 1
ATOM 1530 N N . GLN A 1 196 ? -11.607 -4.412 31.973 1.00 97.69 196 GLN A N 1
ATOM 1531 C CA . GLN A 1 196 ? -11.790 -5.443 32.991 1.00 97.69 196 GLN A CA 1
ATOM 1532 C C . GLN A 1 196 ? -11.958 -4.831 34.389 1.00 97.69 196 GLN A C 1
ATOM 1534 O O . GLN A 1 196 ? -12.927 -5.136 35.081 1.00 97.69 196 GLN A O 1
ATOM 1539 N N . ALA A 1 197 ? -11.081 -3.899 34.772 1.00 97.94 197 ALA A N 1
ATOM 1540 C CA . ALA A 1 197 ? -11.166 -3.205 36.056 1.00 97.94 197 ALA A CA 1
ATOM 1541 C C . ALA A 1 197 ? -12.486 -2.424 36.210 1.00 97.94 197 ALA A C 1
ATOM 1543 O O . ALA A 1 197 ? -13.098 -2.426 37.282 1.00 97.94 197 ALA A O 1
ATOM 1544 N N . HIS A 1 198 ? -12.961 -1.792 35.132 1.00 98.06 198 HIS A N 1
ATOM 1545 C CA . HIS A 1 198 ? -14.255 -1.113 35.107 1.00 98.06 198 HIS A CA 1
ATOM 1546 C C . HIS A 1 198 ? -15.417 -2.096 35.308 1.00 98.06 198 HIS A C 1
ATOM 1548 O O . HIS A 1 198 ? -16.306 -1.838 36.118 1.00 98.06 198 HIS A O 1
ATOM 1554 N N . ALA A 1 199 ? -15.406 -3.240 34.616 1.00 98.12 199 ALA A N 1
ATOM 1555 C CA . ALA A 1 199 ? -16.425 -4.275 34.782 1.00 98.12 199 ALA A CA 1
ATOM 1556 C C . ALA A 1 199 ? -16.459 -4.826 36.218 1.00 98.12 199 ALA A C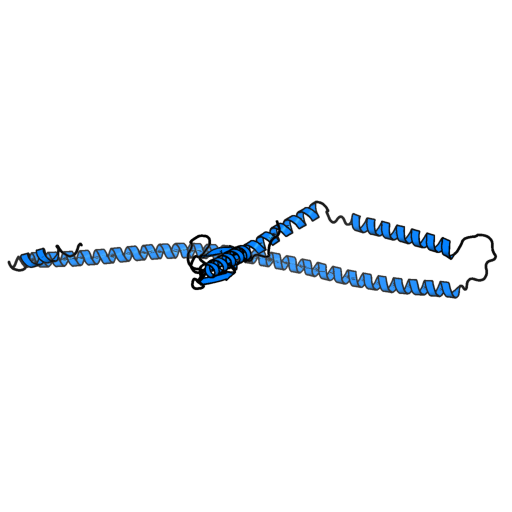 1
ATOM 1558 O O . ALA A 1 199 ? -17.536 -5.000 36.789 1.00 98.12 199 ALA A O 1
ATOM 1559 N N . ASP A 1 200 ? -15.293 -5.045 36.829 1.00 98.19 200 ASP A N 1
ATOM 1560 C CA . ASP A 1 200 ? -15.197 -5.514 38.213 1.00 98.19 200 ASP A CA 1
ATOM 1561 C C . ASP A 1 200 ? -15.678 -4.455 39.214 1.00 98.19 200 ASP A C 1
ATOM 1563 O O . ASP A 1 200 ? -16.353 -4.783 40.191 1.00 98.19 200 ASP A O 1
ATOM 1567 N N . THR A 1 201 ? -15.396 -3.177 38.954 1.00 98.06 201 THR A N 1
ATOM 1568 C CA . THR A 1 201 ? -15.907 -2.058 39.763 1.00 98.06 201 THR A CA 1
ATOM 1569 C C . THR A 1 201 ? -17.429 -1.957 39.676 1.00 98.06 201 THR A C 1
ATOM 1571 O O . THR A 1 201 ? -18.091 -1.814 40.704 1.00 98.06 201 THR A O 1
ATOM 1574 N N . LEU A 1 202 ? -18.001 -2.107 38.478 1.00 98.38 202 LEU A N 1
ATOM 1575 C CA . LEU A 1 202 ? -19.450 -2.095 38.276 1.00 98.38 202 LEU A CA 1
ATOM 157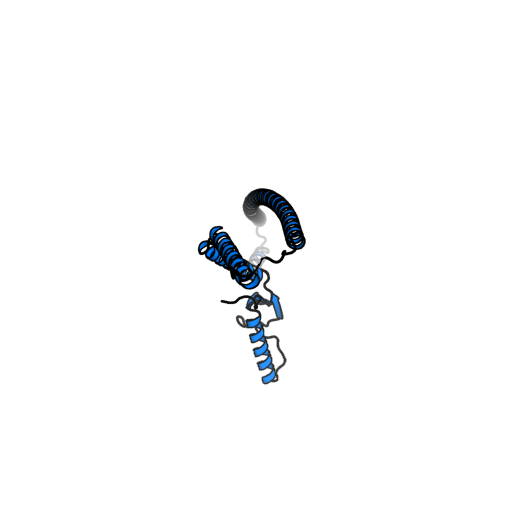6 C C . LEU A 1 202 ? -20.136 -3.241 39.036 1.00 98.38 202 LEU A C 1
ATOM 1578 O O . LEU A 1 202 ? -21.108 -3.003 39.749 1.00 98.38 202 LEU A O 1
ATOM 1582 N N . LYS A 1 203 ? -19.591 -4.464 38.958 1.00 98.12 203 LYS A N 1
ATOM 1583 C CA . LYS A 1 203 ? -20.094 -5.621 39.721 1.00 98.12 203 LYS A CA 1
ATOM 1584 C C . LYS A 1 203 ? -20.060 -5.375 41.229 1.00 98.12 203 LYS A C 1
ATOM 1586 O O . LYS A 1 203 ? -21.028 -5.675 41.921 1.00 98.12 203 LYS A O 1
ATOM 1591 N N . LYS A 1 204 ? -18.961 -4.811 41.747 1.00 98.25 204 LYS A N 1
ATOM 1592 C CA . LYS A 1 204 ? -18.851 -4.445 43.170 1.00 98.25 204 LYS A CA 1
ATOM 1593 C C . LYS A 1 204 ? -19.904 -3.410 43.567 1.00 98.25 204 LYS A C 1
ATOM 1595 O O . LYS A 1 204 ? -20.526 -3.572 44.609 1.00 98.25 204 LYS A O 1
ATOM 1600 N N . SER A 1 205 ? -20.139 -2.394 42.735 1.00 97.69 205 SER A N 1
ATOM 1601 C CA . SER A 1 205 ? -21.179 -1.387 42.985 1.00 97.69 205 SER A CA 1
ATOM 1602 C C . SER A 1 205 ? -22.577 -2.007 43.049 1.00 97.69 205 SER A C 1
ATOM 1604 O O . SER A 1 205 ? -23.323 -1.719 43.977 1.00 97.69 205 SER A O 1
ATOM 1606 N N . GLN A 1 206 ? -22.907 -2.901 42.113 1.00 97.50 206 GLN A N 1
ATOM 1607 C CA . GLN A 1 206 ? -24.194 -3.610 42.093 1.00 97.50 206 GLN A CA 1
ATOM 1608 C C . GLN A 1 206 ? -24.390 -4.494 43.333 1.00 97.50 206 GLN A C 1
ATOM 1610 O O . GLN A 1 206 ? -25.480 -4.542 43.896 1.00 97.50 206 GLN A O 1
ATOM 1615 N N . LEU A 1 207 ? -23.332 -5.170 43.794 1.00 97.88 207 LEU A N 1
ATOM 1616 C CA . LEU A 1 207 ? -23.370 -5.964 45.026 1.00 97.88 207 LEU A CA 1
ATOM 1617 C C . LEU A 1 207 ? -23.607 -5.097 46.269 1.00 97.88 207 LEU A C 1
ATOM 1619 O O . LEU A 1 207 ? -24.370 -5.490 47.152 1.00 97.88 207 LEU A O 1
ATOM 1623 N N . ILE A 1 208 ? -22.969 -3.924 46.343 1.00 97.88 208 ILE A N 1
ATOM 1624 C CA . ILE A 1 208 ? -23.177 -2.972 47.443 1.00 97.88 208 ILE A CA 1
ATOM 1625 C C . ILE A 1 208 ? -24.623 -2.472 47.438 1.00 97.88 208 ILE A C 1
ATOM 1627 O O . ILE A 1 208 ? -25.268 -2.489 48.482 1.0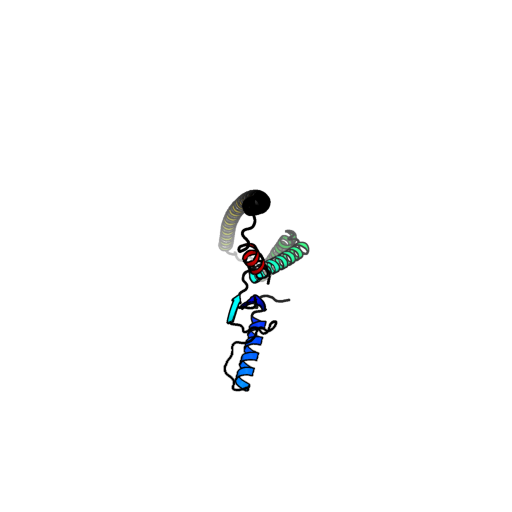0 97.88 208 ILE A O 1
ATOM 1631 N N . GLU A 1 209 ? -25.151 -2.088 46.275 1.00 97.56 209 GLU A N 1
ATOM 1632 C CA . GLU A 1 209 ? -26.536 -1.633 46.121 1.00 97.56 209 GLU A CA 1
ATOM 1633 C C . GLU A 1 209 ? -27.538 -2.713 46.554 1.00 97.56 209 GLU A C 1
ATOM 1635 O O . GLU A 1 209 ? -28.400 -2.453 47.393 1.00 97.56 209 GLU A O 1
ATOM 1640 N N . ALA A 1 210 ? -27.367 -3.953 46.083 1.00 96.75 210 ALA A N 1
ATOM 1641 C CA . ALA A 1 210 ? -28.204 -5.080 46.492 1.00 96.75 210 ALA A CA 1
ATOM 1642 C C . ALA A 1 210 ? -28.143 -5.336 48.010 1.00 96.75 210 ALA A C 1
ATOM 1644 O O . ALA A 1 210 ? -29.169 -5.582 48.643 1.00 96.75 210 ALA A O 1
ATOM 1645 N N . SER A 1 211 ? -26.952 -5.226 48.610 1.00 97.38 211 SER A N 1
ATOM 1646 C CA . SER A 1 211 ? -26.769 -5.378 50.059 1.00 97.38 211 SER A CA 1
ATOM 1647 C C . SER A 1 211 ? -27.459 -4.258 50.842 1.00 97.38 211 SER A C 1
ATOM 1649 O O . SER A 1 211 ? -28.064 -4.513 51.881 1.00 97.38 211 SER A O 1
ATOM 1651 N N . MET A 1 212 ? -27.407 -3.016 50.348 1.00 96.88 212 MET A N 1
ATOM 1652 C CA . MET A 1 212 ? -28.118 -1.891 50.957 1.00 96.88 212 MET A CA 1
ATOM 1653 C C . MET A 1 212 ? -29.633 -2.100 50.928 1.00 96.88 212 MET A C 1
ATOM 1655 O O . MET A 1 212 ? -30.277 -1.898 51.956 1.00 96.88 212 MET A O 1
ATOM 1659 N N . VAL A 1 213 ? -30.181 -2.556 49.797 1.00 96.81 213 VAL A N 1
ATOM 1660 C CA . VAL A 1 213 ? -31.612 -2.869 49.656 1.00 96.81 213 VAL A CA 1
ATOM 1661 C C . VAL A 1 213 ? -32.037 -3.978 50.624 1.00 96.81 213 VAL A C 1
ATOM 1663 O O . VAL A 1 213 ? -33.048 -3.841 51.316 1.00 96.81 213 VAL A O 1
ATOM 1666 N N . ALA A 1 214 ? -31.243 -5.047 50.739 1.00 95.06 214 ALA A N 1
ATOM 1667 C CA . ALA A 1 214 ? -31.512 -6.135 51.679 1.00 95.06 214 ALA A CA 1
ATOM 1668 C C . ALA A 1 214 ? -31.539 -5.640 53.136 1.00 95.06 214 ALA A C 1
ATOM 1670 O O . ALA A 1 214 ? -32.492 -5.912 53.863 1.00 95.06 214 ALA A O 1
ATOM 1671 N N . MET A 1 215 ? -30.556 -4.827 53.541 1.00 94.81 215 MET A N 1
ATOM 1672 C CA . MET A 1 215 ? -30.520 -4.244 54.888 1.00 94.81 215 MET A CA 1
ATOM 1673 C C . MET A 1 215 ? -31.696 -3.295 55.163 1.00 94.81 215 MET A C 1
ATOM 1675 O O . MET A 1 215 ? -32.183 -3.230 56.292 1.00 94.81 215 MET A O 1
ATOM 1679 N N . THR A 1 216 ? -32.152 -2.519 54.172 1.00 94.62 216 THR A N 1
ATOM 1680 C CA . THR A 1 216 ? -33.341 -1.666 54.346 1.00 94.62 216 THR A CA 1
ATOM 1681 C C . THR A 1 216 ? -34.606 -2.495 54.528 1.00 94.62 216 THR A C 1
ATOM 1683 O O . THR A 1 216 ? -35.401 -2.188 55.415 1.00 94.62 216 THR A O 1
ATOM 1686 N N . PHE A 1 217 ? -34.743 -3.584 53.770 1.00 92.94 217 PHE A N 1
ATOM 1687 C CA . PHE A 1 217 ? -35.865 -4.510 53.880 1.00 92.94 217 PHE A CA 1
ATOM 1688 C C . PHE A 1 217 ? -35.894 -5.233 55.236 1.00 92.94 217 PHE A C 1
ATOM 1690 O O . PHE A 1 217 ? -36.946 -5.327 55.869 1.00 92.94 217 PHE A O 1
ATOM 1697 N N . GLU A 1 218 ? -34.740 -5.693 55.730 1.00 91.56 218 GLU A N 1
ATOM 1698 C CA . GLU A 1 218 ? -34.629 -6.305 57.061 1.00 91.56 218 GLU A CA 1
ATOM 1699 C C . GLU A 1 218 ? -35.066 -5.336 58.168 1.00 91.56 218 GLU A C 1
ATOM 1701 O O . GLU A 1 218 ? -35.863 -5.707 59.032 1.00 91.56 218 GLU A O 1
ATOM 1706 N N . LYS A 1 219 ? -34.638 -4.067 58.101 1.00 92.25 219 LYS A N 1
ATOM 1707 C CA . LYS A 1 219 ? -35.067 -3.029 59.056 1.00 92.25 219 LYS A CA 1
ATOM 1708 C C . LYS A 1 219 ? -36.575 -2.772 59.018 1.00 92.25 219 LYS A C 1
ATOM 1710 O O . LYS A 1 219 ? -37.177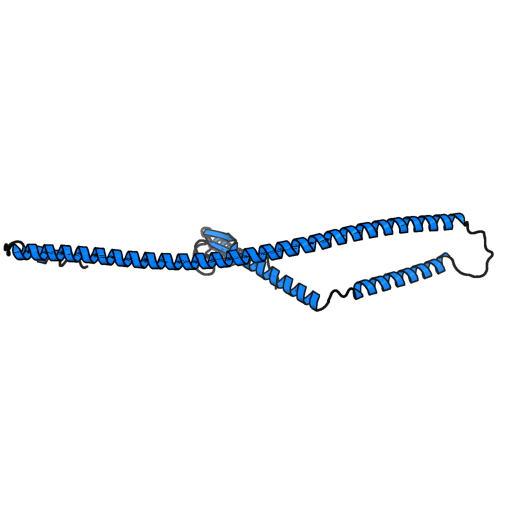 -2.526 60.064 1.00 92.25 219 LYS A O 1
ATOM 1715 N N . GLU A 1 220 ? -37.196 -2.795 57.841 1.00 90.06 220 GLU A N 1
ATOM 1716 C CA . GLU A 1 220 ? -38.654 -2.653 57.706 1.00 90.06 220 GLU A CA 1
ATOM 1717 C C . GLU A 1 220 ? -39.409 -3.864 58.271 1.00 90.06 220 GLU A C 1
ATOM 1719 O O . GLU A 1 220 ? -40.397 -3.697 58.994 1.00 90.06 220 GLU A O 1
ATOM 1724 N N . CYS A 1 221 ? -38.905 -5.078 58.038 1.00 83.75 221 CYS A N 1
ATOM 1725 C CA . CYS A 1 221 ? -39.426 -6.297 58.657 1.00 83.75 221 CYS A CA 1
ATOM 1726 C C . CYS A 1 221 ? -39.344 -6.249 60.191 1.00 83.75 221 CYS A C 1
ATOM 1728 O O . CYS A 1 221 ? -40.306 -6.603 60.874 1.00 83.75 221 CYS A O 1
ATOM 1730 N N . GLU A 1 222 ? -38.221 -5.795 60.753 1.00 86.19 222 GLU A N 1
ATOM 1731 C CA . GLU A 1 222 ? -38.050 -5.647 62.204 1.00 86.19 222 GLU A CA 1
ATOM 1732 C C . GLU A 1 222 ? -39.010 -4.614 62.805 1.00 86.19 222 GLU A C 1
ATOM 1734 O O . GLU A 1 222 ? -39.622 -4.882 63.842 1.00 86.19 222 GLU A O 1
ATOM 1739 N N . ARG A 1 223 ? -39.202 -3.463 62.143 1.00 84.69 223 ARG A N 1
ATOM 1740 C CA . ARG A 1 223 ? -40.204 -2.460 62.554 1.00 84.69 223 ARG A CA 1
ATOM 1741 C C . ARG A 1 223 ? -41.620 -3.028 62.557 1.00 84.69 223 ARG A C 1
ATOM 1743 O O . ARG A 1 223 ? -42.378 -2.768 63.484 1.00 84.69 223 ARG A O 1
ATOM 1750 N N . SER A 1 224 ? -41.964 -3.823 61.548 1.00 79.69 224 SER A N 1
ATOM 1751 C CA . SER A 1 224 ? -43.285 -4.453 61.454 1.00 79.69 224 SER A CA 1
ATOM 1752 C C . SER A 1 224 ? -43.504 -5.478 62.576 1.00 79.69 224 SER A C 1
ATOM 1754 O O . SER A 1 224 ? -44.600 -5.587 63.116 1.00 79.69 224 SER A O 1
ATOM 1756 N N . ARG A 1 225 ? -42.451 -6.194 62.999 1.00 78.75 225 ARG A N 1
ATOM 1757 C CA . ARG A 1 225 ? -42.518 -7.141 64.128 1.00 78.75 225 ARG A CA 1
ATOM 1758 C C . ARG A 1 225 ? -42.657 -6.455 65.487 1.00 78.75 225 ARG A C 1
ATOM 1760 O O . ARG A 1 225 ? -43.312 -7.008 66.367 1.00 78.75 225 ARG A O 1
ATOM 1767 N N . SER A 1 226 ? -42.048 -5.284 65.681 1.00 75.69 226 SER A N 1
ATOM 1768 C CA . SER A 1 226 ? -42.084 -4.572 66.966 1.00 75.69 226 SER A CA 1
ATOM 1769 C C . SER A 1 226 ? -43.403 -3.839 67.236 1.00 75.69 226 SER A C 1
ATOM 1771 O O . SER A 1 226 ? -43.713 -3.579 68.396 1.00 75.69 226 SER A O 1
ATOM 1773 N N . LEU A 1 227 ? -44.206 -3.562 66.204 1.00 69.69 227 LEU A N 1
ATOM 1774 C CA . LEU A 1 227 ? -45.526 -2.930 66.338 1.00 69.69 227 LEU A CA 1
ATOM 1775 C C . LEU A 1 227 ? -46.635 -3.883 66.832 1.00 69.69 227 LEU A C 1
ATOM 1777 O O . LEU A 1 227 ? -47.693 -3.411 67.242 1.00 69.69 227 LEU A O 1
ATOM 1781 N N . GLY A 1 228 ? -46.380 -5.197 66.886 1.00 53.94 228 GLY A N 1
ATOM 1782 C CA . GLY A 1 228 ? -47.368 -6.212 67.269 1.00 53.94 228 GLY A CA 1
ATOM 1783 C C . GLY A 1 228 ? -48.463 -6.391 66.202 1.00 53.94 228 GLY A C 1
ATOM 1784 O O . GLY A 1 228 ? -48.806 -5.445 65.499 1.00 53.94 228 GLY A O 1
ATOM 1785 N N . PRO A 1 229 ? -49.024 -7.600 66.022 1.00 52.22 229 PRO A N 1
ATOM 1786 C CA . PRO A 1 229 ? -49.979 -7.835 64.947 1.00 52.22 229 PRO A CA 1
ATOM 1787 C C . PRO A 1 229 ? -51.286 -7.084 65.220 1.00 52.22 229 PRO A C 1
ATOM 1789 O O . PRO A 1 229 ? -52.035 -7.443 66.130 1.00 52.22 229 PRO A O 1
ATOM 1792 N N . THR A 1 230 ? -51.606 -6.082 64.398 1.00 56.16 230 THR A N 1
ATOM 1793 C CA . THR A 1 230 ? -53.009 -5.721 64.203 1.00 56.16 230 THR A CA 1
ATOM 1794 C C . THR A 1 230 ? -53.606 -6.757 63.254 1.00 56.16 230 THR A C 1
ATOM 1796 O O . THR A 1 230 ? -53.057 -7.062 62.198 1.00 56.16 230 THR A O 1
ATOM 1799 N N . THR A 1 231 ? -54.715 -7.375 63.651 1.00 53.59 231 THR A N 1
ATOM 1800 C CA . THR A 1 231 ? -55.326 -8.542 62.988 1.00 53.59 231 THR A CA 1
ATOM 1801 C C . THR A 1 231 ? -55.736 -8.323 61.527 1.00 53.59 231 THR A C 1
ATOM 1803 O O . THR A 1 231 ? -56.149 -9.274 60.876 1.00 53.59 231 THR A O 1
ATOM 1806 N N . LYS A 1 232 ? -55.606 -7.103 60.997 1.00 55.94 232 LYS A N 1
ATOM 1807 C CA . LYS A 1 232 ? -55.976 -6.732 59.629 1.00 55.94 232 LYS A CA 1
ATOM 1808 C C . LYS A 1 232 ? -54.802 -6.747 58.639 1.00 55.94 232 LYS A C 1
ATOM 1810 O O . LYS A 1 232 ? -55.032 -6.910 57.453 1.00 55.94 232 LYS A O 1
ATOM 1815 N N . GLU A 1 233 ? -53.557 -6.623 59.102 1.00 54.72 233 GLU A N 1
ATOM 1816 C CA . GLU A 1 233 ? -52.382 -6.512 58.214 1.00 54.72 233 GLU A CA 1
ATOM 1817 C C . GLU A 1 233 ? -51.812 -7.873 57.777 1.00 54.72 233 GLU A C 1
ATOM 1819 O O . GLU A 1 233 ? -51.137 -7.970 56.755 1.00 54.72 233 GLU A O 1
ATOM 1824 N N . ILE A 1 234 ? -52.117 -8.952 58.507 1.00 56.94 234 ILE A N 1
ATOM 1825 C CA . ILE A 1 234 ? -51.635 -10.305 58.174 1.00 56.94 234 ILE A CA 1
ATOM 1826 C C . ILE A 1 234 ? -52.311 -10.852 56.899 1.00 56.94 234 ILE A C 1
ATOM 1828 O O . ILE A 1 234 ? -51.670 -11.573 56.135 1.00 56.94 234 ILE A O 1
ATOM 1832 N N . GLU A 1 235 ? -53.568 -10.485 56.620 1.00 54.97 235 GLU A N 1
ATOM 1833 C CA . GLU A 1 235 ? -54.293 -10.944 55.418 1.00 54.97 235 GLU A CA 1
ATOM 1834 C C . GLU A 1 235 ? -53.816 -10.255 54.123 1.00 54.97 235 GLU A C 1
ATOM 1836 O O . GLU A 1 235 ? -53.758 -10.894 53.065 1.00 54.97 235 GLU A O 1
ATOM 1841 N N . ASP A 1 236 ? -53.384 -8.993 54.200 1.00 57.94 236 ASP A N 1
ATOM 1842 C CA . ASP A 1 236 ? -52.938 -8.230 53.025 1.00 57.94 236 ASP A CA 1
ATOM 1843 C C . ASP A 1 236 ? -51.500 -8.591 52.598 1.00 57.94 236 ASP A C 1
ATOM 1845 O O . ASP A 1 236 ? -51.204 -8.686 51.402 1.00 57.94 236 ASP A O 1
ATOM 1849 N N . ILE A 1 237 ? -50.608 -8.894 53.551 1.00 57.53 237 ILE A N 1
ATOM 1850 C CA . ILE A 1 237 ? -49.203 -9.252 53.267 1.00 57.53 237 ILE A CA 1
ATOM 1851 C C . ILE A 1 237 ? -49.092 -10.627 52.581 1.00 57.53 237 ILE A C 1
ATOM 1853 O O . ILE A 1 237 ? -48.265 -10.813 51.684 1.00 57.53 237 ILE A O 1
ATOM 1857 N N . CYS A 1 238 ? -49.948 -11.590 52.938 1.00 55.47 238 CYS A N 1
ATOM 1858 C CA . CYS A 1 238 ? -49.960 -12.908 52.294 1.00 55.47 238 CYS A CA 1
ATOM 1859 C C . CYS A 1 238 ? -50.537 -12.882 50.866 1.00 55.47 238 CYS A C 1
ATOM 1861 O O . CYS A 1 238 ? -50.156 -13.714 50.043 1.00 55.47 238 CYS A O 1
ATOM 1863 N N . SER A 1 239 ? -51.401 -11.915 50.546 1.00 56.00 239 SER A N 1
ATOM 1864 C CA . SER A 1 239 ? -52.050 -11.816 49.232 1.00 56.00 239 SER A CA 1
ATOM 1865 C C . SER A 1 239 ? -51.157 -11.163 48.164 1.00 56.00 239 SER A C 1
ATOM 1867 O O . SER A 1 239 ? -51.234 -11.529 46.990 1.00 56.00 239 SER A O 1
ATOM 1869 N N . ALA A 1 240 ? -50.263 -10.245 48.550 1.00 54.09 240 ALA A N 1
ATOM 1870 C CA . ALA A 1 240 ? -49.412 -9.513 47.605 1.00 54.09 240 ALA A CA 1
ATOM 1871 C C . ALA A 1 240 ? -48.165 -10.295 47.142 1.00 54.09 240 ALA A C 1
ATOM 1873 O O . ALA A 1 240 ? -47.728 -10.150 45.999 1.00 54.09 240 ALA A O 1
ATOM 1874 N N . HIS A 1 241 ? -47.600 -11.166 47.984 1.00 53.94 241 HIS A N 1
ATOM 1875 C CA . HIS A 1 241 ? -46.359 -11.879 47.650 1.00 53.94 241 HIS A CA 1
ATOM 1876 C C . HIS A 1 241 ? -46.543 -13.111 46.749 1.00 53.94 241 HIS A C 1
ATOM 1878 O O . HIS A 1 241 ? -45.564 -13.583 46.172 1.00 53.94 241 HIS A O 1
ATOM 1884 N N . PHE A 1 242 ? -47.771 -13.607 46.560 1.00 47.62 242 PHE A N 1
ATOM 1885 C CA . PHE A 1 242 ? -48.026 -14.784 45.717 1.00 47.62 242 PHE A CA 1
ATOM 1886 C C . PHE A 1 242 ? -48.090 -14.472 44.205 1.00 47.62 242 PHE A C 1
ATOM 1888 O O . PHE A 1 242 ? -48.035 -15.391 43.396 1.00 47.62 242 PHE A O 1
ATOM 1895 N N . TRP A 1 243 ? -48.157 -13.195 43.799 1.00 47.94 243 TRP A N 1
ATOM 1896 C CA . TRP A 1 243 ? -48.353 -12.803 42.389 1.00 47.94 243 TRP A CA 1
ATOM 1897 C C . TRP A 1 243 ? -47.143 -12.163 41.695 1.00 47.94 243 TRP A C 1
ATOM 1899 O O . TRP A 1 243 ? -47.219 -11.882 40.503 1.00 47.94 243 TRP A O 1
ATOM 1909 N N . SER A 1 244 ? -46.016 -11.946 42.382 1.00 41.44 244 SER A N 1
ATOM 1910 C CA . SER A 1 244 ? -44.874 -11.217 41.791 1.00 41.44 244 SER A CA 1
ATOM 1911 C C . SER A 1 244 ? -43.734 -12.105 41.258 1.00 41.44 244 SER A C 1
ATOM 1913 O O . SER A 1 244 ? -42.685 -11.581 40.885 1.00 41.44 244 SER A O 1
ATOM 1915 N N . HIS A 1 245 ? -43.921 -13.430 41.204 1.00 43.69 245 HIS A N 1
ATOM 1916 C CA . HIS A 1 245 ? -42.952 -14.390 40.644 1.00 43.69 245 HIS A CA 1
ATOM 1917 C C . HIS A 1 245 ? -43.562 -15.324 39.577 1.00 43.69 245 HIS A C 1
ATOM 1919 O O . HIS A 1 245 ? -43.276 -16.521 39.555 1.00 43.69 245 HIS A O 1
ATOM 1925 N N . ALA A 1 246 ? -44.377 -14.764 38.678 1.00 39.56 246 ALA A N 1
ATOM 1926 C CA . ALA A 1 246 ? -44.748 -15.381 37.401 1.00 39.56 246 ALA A CA 1
ATOM 1927 C C . ALA A 1 246 ? -44.188 -14.557 36.235 1.00 39.56 246 ALA A C 1
ATOM 1929 O O . ALA A 1 246 ? -44.241 -13.309 36.332 1.00 39.56 246 ALA A O 1
#

pLDDT: mean 81.48, std 17.69, range [33.28, 98.38]

Foldseek 3Di:
DDDDPFFWKAFPPVRDTDTNVVVVVQQVVLQVVCVVVVHDRAAAADPPPRHGGPDIDGPVVVNVVVVVVVVVVVVVVVVVVCVVVVVDVVVVVVVVVVVVVVVVVVVVVVCCVVVVPPPDDDDDPPPPVVVVVVVVVVVVVVVVVVVVVVVVVVVVVVVVVVVVVVVVVVVVVVVVVVVVVVVVVVVVVVVVVVVVVVVVVVVVVVVVVVVVVVVVVVVVVVVVVVVDDPPPVVVVVVVPVVPPPD